Protein 5HMO (pdb70)

Organism: Bos taurus (NCBI:txid9913)

GO terms:
  GO:0051015 actin filament binding (F, IDA)
  GO:0001726 ruffle (C, IDA)
  GO:0030027 lamellipodium (C, IDA)
  GO:0060002 plus-end directed microfilament motor activity (F, IDA)
  GO:0000146 microfilament motor activity (F, IDA)
  GO:0032433 filopodium tip (C, IDA)
  GO:0005547 phosphatidylinositol-3,4,5-trisphosphate binding (F, IDA)
  GO:0030705 cytoskeleton-dependent intracellular transport (P, IDA)
  GO:0051489 regulation of filopodium assembly (P, IDA)
  GO:0005829 cytosol (C, TAS)
  GO:0008360 regulation of cell shape (P, IMP)

InterPro domains:
  IPR000048 IQ motif, EF-hand binding site [PF00612] (743-763)
  IPR000048 IQ motif, EF-hand binding site [PF00612] (767-785)
  IPR000048 IQ motif, EF-hand binding site [PF00612] (790-809)
  IPR000048 IQ motif, EF-hand binding site [SM00015] (741-763)
  IPR000048 IQ motif, EF-hand binding site [SM00015] (764-786)
  IPR000048 IQ motif, EF-hand binding site [SM00015] (787-809)
  IPR000159 Ras-associating domain [PS50200] (1698-1747)
  IPR000299 FERM domain [PS50057] (1694-2038)
  IPR000857 MyTH4 domain [PF00784] (1583-1687)
  IPR000857 MyTH4 domain [PS51016] (1541-1689)
  IPR000857 MyTH4 domain [SM00139] (1541-1689)
  IPR001609 Myosin head, motor domain-like [PF00063] (65-727)
  IPR001609 Myosin head, motor domain-like [PR00193] (93-112)
  IPR001609 Myosin head, motor domain-like [PR00193] (150-175)
  IPR001609 Myosin head, motor domain-like [PR00193] (202-229)
  IPR001609 Myosin head, motor domain-like [PR00193] (429-457)
  IPR001609 Myosin head, motor domain-like [PR00193] (482-510)
  IPR001609 Myosin head, motor domain-like [PS51456] (63-739)
  IPR001609 Myosin head, motor domain-like [SM00242] (57-740)
  IPR001849 Pleckstrin homology domain [PF00169] (1209-1302)

Solvent-accessible surface area: 22456 Å² total; per-residue (Å²): 150,94,91,143,65,54,76,118,55,64,62,92,157,60,60,100,57,68,111,70,64,59,59,58,61,64,64,140,62,59,86,68,96,120,160,121,147,112,111,116,113,59,107,37,122,51,117,171,53,119,56,109,100,55,57,91,113,96,101,57,52,126,113,107,138,91,106,106,62,43,43,92,121,75,128,147,56,49,106,125,62,165,87,54,106,50,102,66,54,93,126,70,23,60,34,4,47,147,50,71,106,75,21,72,41,88,16,140,97,45,101,62,105,20,125,102,30,52,121,62,10,66,119,145,28,145,56,39,80,94,125,286,104,76,176,136,62,105,156,164,30,55,102,112,112,144,142,59,108,86,68,124,134,159,121,47,127,108,120,126,49,109,34,83,161,103,160,136,120,58,110,97,57,56,94,112,91,106,56,55,132,122,108,144,43,104,109,59,46,100,94,57,68,128,140,66,50,109,115,55,164,76,94,90,122,75,84,22,90,89,58,26,53,58,41,109,133,26,106,115,76,50,70,41,65,74,98,94,17,79,150,77,19,136,81,27,81,124,81,37,57,119,150,28,122,52,90,72,75,77,76,139,146

Radius of gyration: 71.55 Å; Cα contacts (8 Å, |Δi|>4): 46; chains: 2; bounding box: 280×56×57 Å

Nearest PDB structures (foldseek):
  5hmo-assembly1_C  TM=1.008E+00  e=1.367E-14  Bos taurus

Sequence (253 aa):
QKQLRGQIARRVYRQLLAEKRAEEEKRKREEEEKRKREEEERERERERREAELRAQQEEAARKQRELEALQQESQRAAELSRELEKQKENKQVEEILRLEKEIEDLQRMKERQELSLTEASLQKLQQLRDEYRQLLAEKRAEEEKRKREEEEKRKREEEERERERERREAELRAQQEEAARKQRELEALQQESQRAAELSRELEKQKENKQVEEILRLEKEIEDLQRMKERQELSLTEASLQKLQQLRDEELR

Secondary structure (DSSP, 8-state):
----THHHHHHHHHHHHHHHHHHHHHHHHHHHHHHHHHHHHHHHHHHHHHHHHHHHHHHHHHHHHHTTHHHHHHHHHTTTTTTHHHHHHHHHHHHHHHHHHHHHHHHHHHHHHHHSS-HHHHHHHHHHHH-/-----TTHHHHHHHHHHHHHHHHHHHHHHHHHHHHHHHHHHHHHHHHHHHHHHHTTHHHHHHHHHTTTTTTHHHHHHHHHHHHHHHHHHHHHHHHHHHHHHHHSS-HHHHHHHHHHHHHT--

Foldseek 3Di:
DPPPCVVVVVVVVVVVVVVVVVVVVCVCVVVVVVCVVVVVVVVVVVVVVVVVCVCVVCCCVCVVCVVVVVVVVVVV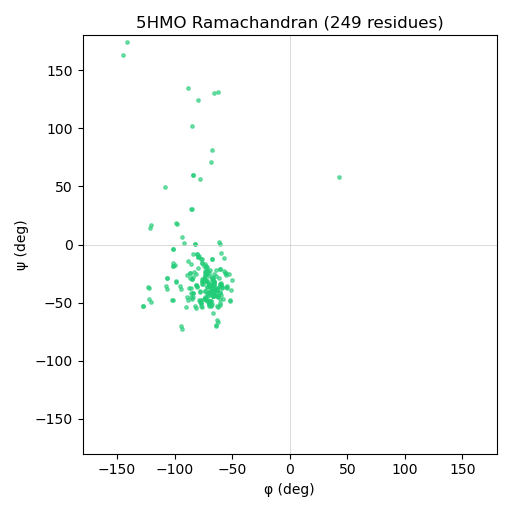VVVVVVVCVPVVVVVVVVVCVVVVVCCVCVVVVVVCVPVPDDCVVVVVVVVVVVD/DDDPPCVVVVVVVVVCVVVVVVVVVVVVVVVVVVVVVVVVVVVVVCCCVCVCCVVVVVVVCVVVVVVVVVVCVPCVVPVVVVVCVVVVVCCVCVVVVVVCVPVPDDCVVVVVVVVVVVVVPD

B-factor: mean 193.05, std 24.9, range [123.55, 255.39]

Structure (mmCIF, N/CA/C/O backbone):
data_5HMO
#
_entry.id   5HMO
#
_cell.length_a   69.810
_cell.length_b   69.810
_cell.length_c   236.690
_cell.angle_alpha   90.000
_cell.angle_beta   90.000
_cell.angle_gamma   90.000
#
_symmetry.space_group_name_H-M   'P 43 21 2'
#
loop_
_atom_site.group_PDB
_atom_site.id
_atom_site.type_symbol
_atom_site.label_atom_id
_atom_site.label_alt_id
_atom_site.label_comp_id
_atom_site.label_asym_id
_atom_site.label_entity_id
_atom_site.label_seq_id
_atom_site.pdbx_PDB_ins_code
_atom_site.Cartn_x
_atom_site.Cartn_y
_atom_site.Cartn_z
_atom_site.occupancy
_atom_site.B_iso_or_equiv
_atom_site.auth_seq_id
_atom_site.auth_comp_id
_atom_site.auth_asym_id
_atom_site.auth_atom_id
_atom_site.pdbx_PDB_model_num
ATOM 1 N N . GLN A 1 1 ? 105.211 1.764 -49.647 1.00 219.39 796 GLN A N 1
ATOM 2 C CA . GLN A 1 1 ? 104.602 2.382 -50.822 1.00 219.82 796 GLN A CA 1
ATOM 3 C C . GLN A 1 1 ? 103.133 2.732 -50.562 1.00 222.21 796 GLN A C 1
ATOM 4 O O . GLN A 1 1 ? 102.445 2.009 -49.828 1.00 221.32 796 GLN A O 1
ATOM 6 N N . LYS A 1 2 ? 102.660 3.849 -51.169 1.00 220.07 797 LYS A N 1
ATOM 7 C CA . LYS A 1 2 ? 101.295 4.366 -51.025 1.00 219.92 797 LYS A CA 1
ATOM 8 C C . LYS A 1 2 ? 100.273 3.429 -51.671 1.00 221.13 797 LYS A C 1
ATOM 9 O O . LYS A 1 2 ? 99.850 3.641 -52.811 1.00 220.99 797 LYS A O 1
ATOM 11 N N . GLN A 1 3 ? 99.902 2.374 -50.927 1.00 217.59 798 GLN A N 1
ATOM 12 C CA . GLN A 1 3 ? 98.891 1.386 -51.301 1.00 217.02 798 GLN A CA 1
ATOM 13 C C . GLN A 1 3 ? 97.672 1.643 -50.404 1.00 219.86 798 GLN A C 1
ATOM 14 O O . GLN A 1 3 ? 97.130 0.734 -49.763 1.00 218.84 798 GLN A O 1
ATOM 16 N N . LEU A 1 4 ? 97.270 2.933 -50.361 1.00 218.40 799 LEU A N 1
ATOM 17 C CA . LEU A 1 4 ? 96.208 3.514 -49.542 1.00 218.56 799 LEU A CA 1
ATOM 18 C C . LEU A 1 4 ? 94.813 3.029 -49.971 1.00 220.64 799 LEU A C 1
ATOM 19 O O . LEU A 1 4 ? 93.996 3.784 -50.517 1.00 220.91 799 LEU A O 1
ATOM 24 N N . ARG A 1 5 ? 94.550 1.750 -49.675 1.00 216.83 800 ARG A N 1
ATOM 25 C CA . ARG A 1 5 ? 93.279 1.090 -49.922 1.00 216.26 800 ARG A CA 1
ATOM 26 C C . ARG A 1 5 ? 92.341 1.395 -48.757 1.00 218.78 800 ARG A C 1
ATOM 27 O O . ARG A 1 5 ? 91.147 1.096 -48.831 1.00 218.52 800 ARG A O 1
ATOM 29 N N . GLY A 1 6 ? 92.896 2.025 -47.711 1.00 216.22 801 GLY A N 1
ATOM 30 C CA . GLY A 1 6 ? 92.174 2.487 -46.529 1.00 216.14 801 GLY A CA 1
ATOM 31 C C . GLY A 1 6 ? 91.173 3.565 -46.898 1.00 218.66 801 GLY A C 1
ATOM 32 O O . GLY A 1 6 ? 90.192 3.785 -46.179 1.00 218.63 801 GLY A O 1
ATOM 33 N N . GLN A 1 7 ? 91.425 4.231 -48.056 1.00 215.66 802 GLN A N 1
ATOM 34 C CA . GLN A 1 7 ? 90.592 5.258 -48.679 1.00 215.64 802 GLN A CA 1
ATOM 35 C C . GLN A 1 7 ? 89.266 4.630 -49.178 1.00 215.61 802 GLN A C 1
ATOM 36 O 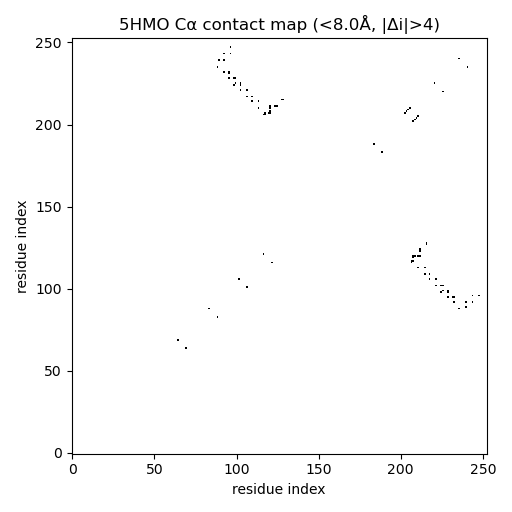O . GLN A 1 7 ? 88.209 5.249 -49.044 1.00 215.82 802 GLN A O 1
ATOM 38 N N . ILE A 1 8 ? 89.334 3.392 -49.721 1.00 210.43 803 ILE A N 1
ATOM 39 C CA . ILE A 1 8 ? 88.188 2.621 -50.220 1.00 208.92 803 ILE A CA 1
ATOM 40 C C . ILE A 1 8 ? 87.535 1.885 -49.028 1.00 209.29 803 ILE A C 1
ATOM 41 O O . ILE A 1 8 ? 86.324 1.658 -49.042 1.00 208.75 803 ILE A O 1
ATOM 46 N N . ALA A 1 9 ? 88.335 1.559 -47.986 1.00 205.42 804 ALA A N 1
ATOM 47 C CA . ALA A 1 9 ? 87.884 0.886 -46.765 1.00 204.31 804 ALA A CA 1
ATOM 48 C C . ALA A 1 9 ? 86.826 1.705 -46.027 1.00 207.35 804 ALA A C 1
ATOM 49 O O . ALA A 1 9 ? 85.904 1.117 -45.471 1.00 206.62 804 ALA A O 1
ATOM 51 N N . ARG A 1 10 ? 86.946 3.053 -46.040 1.00 206.06 805 ARG A N 1
ATOM 52 C CA . ARG A 1 10 ? 85.987 3.986 -45.434 1.00 206.96 805 ARG A CA 1
ATOM 53 C C . ARG A 1 10 ? 84.594 3.769 -46.038 1.00 210.33 805 ARG A C 1
ATOM 54 O O . ARG A 1 10 ? 83.615 3.699 -45.296 1.00 210.11 805 ARG A O 1
ATOM 56 N N . ARG A 1 11 ? 84.527 3.679 -47.387 1.00 208.32 806 ARG A N 1
ATOM 57 C CA . ARG A 1 11 ? 83.312 3.492 -48.182 1.00 208.39 806 ARG A CA 1
ATOM 58 C C . ARG A 1 11 ? 82.576 2.189 -47.823 1.00 210.71 806 ARG A C 1
ATOM 59 O O . ARG A 1 11 ? 81.348 2.156 -47.875 1.00 210.24 806 ARG A O 1
ATOM 61 N N . VAL A 1 12 ? 83.324 1.134 -47.456 1.00 208.41 807 VAL A N 1
ATOM 62 C CA . VAL A 1 12 ? 82.787 -0.171 -47.049 1.00 207.97 807 VAL A CA 1
ATOM 63 C C . VAL A 1 12 ? 82.138 -0.015 -45.666 1.00 210.67 807 VAL A C 1
ATOM 64 O O . VAL A 1 12 ? 81.034 -0.520 -45.454 1.00 209.96 807 VAL A O 1
ATOM 68 N N . TYR A 1 13 ? 82.803 0.722 -44.747 1.00 209.02 808 TYR A N 1
ATOM 69 C CA . TYR A 1 13 ? 82.251 1.012 -43.423 1.00 209.30 808 TYR A CA 1
ATOM 70 C C . TYR A 1 13 ? 81.132 2.079 -43.530 1.00 211.85 808 TYR A C 1
ATOM 71 O O . TYR A 1 13 ? 80.298 2.179 -42.629 1.00 211.95 808 TYR A O 1
ATOM 80 N N . ARG A 1 14 ? 81.088 2.829 -44.648 1.00 208.83 809 ARG A N 1
ATOM 81 C CA . ARG A 1 14 ? 80.043 3.811 -44.937 1.00 208.93 809 ARG A CA 1
ATOM 82 C C . ARG A 1 14 ? 78.790 3.091 -45.453 1.00 209.38 809 ARG A C 1
ATOM 83 O O . ARG A 1 14 ? 77.698 3.642 -45.397 1.00 208.84 809 ARG A O 1
ATOM 85 N N . GLN A 1 15 ? 78.971 1.853 -45.950 1.00 206.06 810 GLN A N 1
ATOM 86 C CA . GLN A 1 15 ? 77.909 0.980 -46.419 1.00 205.76 810 GLN A CA 1
ATOM 87 C C . GLN A 1 15 ? 77.355 0.196 -45.239 1.00 210.14 810 GLN A C 1
ATOM 88 O O . GLN A 1 15 ? 76.177 -0.139 -45.267 1.00 210.46 810 GLN A O 1
ATOM 90 N N . LEU A 1 16 ? 78.176 -0.072 -44.191 1.00 208.42 811 LEU A N 1
ATOM 91 C CA . LEU A 1 16 ? 77.730 -0.784 -42.981 1.00 208.20 811 LEU A CA 1
ATOM 92 C C . LEU A 1 16 ? 76.859 0.135 -42.116 1.00 212.32 811 LEU A C 1
ATOM 93 O O . LEU A 1 16 ? 75.775 -0.271 -41.703 1.00 211.53 811 LEU A O 1
ATOM 98 N N . LEU A 1 17 ? 77.304 1.377 -41.895 1.00 211.98 812 LEU A N 1
ATOM 99 C CA . LEU A 1 17 ? 76.559 2.387 -41.137 1.00 213.19 812 LEU A CA 1
ATOM 100 C C . LEU A 1 17 ? 75.192 2.731 -41.762 1.00 216.56 812 LEU A C 1
ATOM 101 O O . LEU A 1 17 ? 74.256 2.961 -41.003 1.00 216.44 812 LEU A O 1
ATOM 103 N N . ALA A 1 18 ? 75.118 2.856 -43.117 1.00 214.29 813 ALA A N 1
ATOM 104 C CA . ALA A 1 18 ? 73.912 3.165 -43.874 1.00 214.24 813 ALA A CA 1
ATOM 105 C C . ALA A 1 18 ? 73.025 1.931 -44.044 1.00 215.44 813 ALA A C 1
ATOM 106 O O . ALA A 1 18 ? 71.908 2.083 -44.534 1.00 215.46 813 ALA A O 1
ATOM 108 N N . GLU A 1 19 ? 73.522 0.725 -43.681 1.00 211.49 814 GLU A N 1
ATOM 109 C CA . GLU A 1 19 ? 72.794 -0.537 -43.757 1.00 210.44 814 GLU A CA 1
ATOM 110 C C . GLU A 1 19 ? 72.250 -0.864 -42.383 1.00 212.13 814 GLU A C 1
ATOM 111 O O . GLU A 1 19 ? 71.179 -1.469 -42.275 1.00 211.59 814 GLU A O 1
ATOM 117 N N . LYS A 1 20 ? 72.998 -0.454 -41.332 1.00 209.34 815 LYS A N 1
ATOM 118 C CA . LYS A 1 20 ? 72.637 -0.614 -39.923 1.00 206.71 815 LYS A CA 1
ATOM 119 C C . LYS A 1 20 ? 71.397 0.224 -39.617 1.00 210.40 815 LYS A C 1
ATOM 120 O O . LYS A 1 20 ? 70.568 -0.174 -38.792 1.00 207.32 815 LYS A O 1
ATOM 122 N N . ARG A 1 21 ? 71.269 1.374 -40.318 1.00 209.73 816 ARG A N 1
ATOM 123 C CA . ARG A 1 21 ? 70.138 2.294 -40.247 1.00 210.10 816 ARG A CA 1
ATOM 124 C C . ARG A 1 21 ? 69.027 1.822 -41.190 1.00 211.01 816 ARG A C 1
ATOM 125 O O . ARG A 1 21 ? 67.857 2.048 -40.893 1.00 210.31 816 ARG A O 1
ATOM 127 N N . ALA A 1 22 ? 69.389 1.143 -42.306 1.00 207.68 817 ALA A N 1
ATOM 128 C CA . ALA A 1 22 ? 68.445 0.571 -43.273 1.00 207.15 817 ALA A CA 1
ATOM 129 C C . ALA A 1 22 ? 67.770 -0.668 -42.682 1.00 209.31 817 ALA A C 1
ATOM 130 O O . ALA A 1 22 ? 66.665 -1.014 -43.102 1.00 209.02 817 ALA A O 1
ATOM 132 N N . GLU A 1 23 ? 68.439 -1.330 -41.706 1.00 203.95 818 GLU A N 1
ATOM 133 C CA . GLU A 1 23 ? 67.938 -2.497 -40.977 1.00 200.18 818 GLU A CA 1
ATOM 134 C C . GLU A 1 23 ? 66.988 -2.041 -39.878 1.00 202.45 818 GLU A C 1
ATOM 135 O O . GLU A 1 23 ? 65.994 -2.718 -39.622 1.00 200.07 818 GLU A O 1
ATOM 137 N N . GLU A 1 24 ? 67.292 -0.884 -39.241 1.00 200.20 819 GLU A N 1
ATOM 138 C CA . GLU A 1 24 ? 66.477 -0.265 -38.190 1.00 199.44 819 GLU A CA 1
ATOM 139 C C . GLU A 1 24 ? 65.148 0.234 -38.757 1.00 205.01 819 GLU A C 1
ATOM 140 O O . GLU A 1 24 ? 64.155 0.242 -38.036 1.00 203.25 819 GLU A O 1
ATOM 142 N N . GLU A 1 25 ? 65.138 0.649 -40.047 1.00 204.18 820 GLU A N 1
ATOM 143 C CA . GLU A 1 25 ? 63.964 1.126 -40.787 1.00 205.52 820 GLU A CA 1
ATOM 144 C C . GLU A 1 25 ? 62.961 -0.002 -40.978 1.00 206.70 820 GLU A C 1
ATOM 145 O O . GLU A 1 25 ? 61.765 0.214 -40.795 1.00 206.28 820 GLU A O 1
ATOM 147 N N . LYS A 1 26 ? 63.457 -1.202 -41.345 1.00 201.40 821 LYS A N 1
ATOM 148 C CA . LYS A 1 26 ? 62.651 -2.399 -41.565 1.00 199.15 821 LYS A CA 1
ATOM 149 C C . LYS A 1 26 ? 62.206 -3.020 -40.236 1.00 200.17 821 LYS A C 1
ATOM 150 O O . LYS A 1 26 ? 61.119 -3.598 -40.178 1.00 198.35 821 LYS A O 1
ATOM 152 N N . ARG A 1 27 ? 63.041 -2.908 -39.178 1.00 195.37 822 ARG A N 1
ATOM 153 C CA . ARG A 1 27 ? 62.728 -3.434 -37.846 1.00 192.05 822 ARG A CA 1
ATOM 154 C C . ARG A 1 27 ? 61.649 -2.584 -37.179 1.00 195.34 822 ARG A C 1
ATOM 155 O O . ARG A 1 27 ? 60.849 -3.122 -36.420 1.00 192.19 822 ARG A O 1
ATOM 157 N N . LYS A 1 28 ? 61.629 -1.265 -37.475 1.00 195.20 823 LYS A N 1
ATOM 158 C CA . LYS A 1 28 ? 60.664 -0.301 -36.949 1.00 196.22 823 LYS A CA 1
ATOM 159 C C . LYS A 1 28 ? 59.310 -0.454 -37.656 1.00 202.64 823 LYS A C 1
ATOM 160 O O . LYS A 1 28 ? 58.303 -0.635 -36.972 1.00 201.21 823 LYS A O 1
ATOM 166 N N . ARG A 1 29 ? 59.297 -0.398 -39.013 1.00 202.00 824 ARG A N 1
ATOM 167 C CA . ARG A 1 29 ? 58.106 -0.476 -39.872 1.00 203.01 824 ARG A CA 1
ATOM 168 C C . ARG A 1 29 ? 57.350 -1.816 -39.768 1.00 205.27 824 ARG A C 1
ATOM 169 O O . ARG A 1 29 ? 56.116 -1.810 -39.795 1.00 204.51 824 ARG A O 1
ATOM 171 N N . GLU A 1 30 ? 58.075 -2.952 -39.666 1.00 201.03 825 GLU A N 1
ATOM 172 C CA . GLU A 1 30 ? 57.454 -4.277 -39.555 1.00 198.82 825 GLU A CA 1
ATOM 173 C C . GLU A 1 30 ? 56.905 -4.508 -38.148 1.00 201.00 825 GLU A C 1
ATOM 174 O O . GLU A 1 30 ? 56.117 -5.434 -37.959 1.00 198.62 825 GLU A O 1
ATOM 176 N N . GLU A 1 31 ? 57.333 -3.684 -37.163 1.00 198.79 826 GLU A N 1
ATOM 177 C CA . GLU A 1 31 ? 56.879 -3.760 -35.775 1.00 197.35 826 GLU A CA 1
ATOM 178 C C . GLU A 1 31 ? 55.834 -2.680 -35.480 1.00 203.24 826 GLU A C 1
ATOM 179 O O . GLU A 1 31 ? 55.085 -2.813 -34.512 1.00 202.05 826 GLU A O 1
ATOM 185 N N . GLU A 1 32 ? 55.770 -1.632 -36.324 1.00 202.18 827 GLU A N 1
ATOM 186 C CA . GLU A 1 32 ? 54.782 -0.552 -36.242 1.00 203.37 827 GLU A CA 1
ATOM 187 C C . GLU A 1 32 ? 53.490 -1.025 -36.903 1.00 203.95 827 GLU A C 1
ATOM 188 O O . GLU A 1 32 ? 52.412 -0.528 -36.586 1.00 203.02 827 GLU A O 1
ATOM 194 N N . GLU A 1 33 ? 53.629 -1.986 -37.839 1.00 199.12 828 GLU A N 1
ATOM 195 C CA . GLU A 1 33 ? 52.560 -2.633 -38.591 1.00 198.33 828 GLU A CA 1
ATOM 196 C C . GLU A 1 33 ? 51.926 -3.722 -37.739 1.00 196.90 828 GLU A C 1
ATOM 197 O O . GLU A 1 33 ? 50.721 -3.936 -37.837 1.00 195.66 828 GLU A O 1
ATOM 203 N N . LYS A 1 34 ? 52.746 -4.419 -36.920 1.00 190.77 829 LYS A N 1
ATOM 204 C CA . LYS A 1 34 ? 52.303 -5.474 -36.013 1.00 187.88 829 LYS A CA 1
ATOM 205 C C . LYS A 1 34 ? 51.550 -4.879 -34.822 1.00 192.63 829 LYS A C 1
ATOM 206 O O . LYS A 1 34 ? 50.749 -5.585 -34.218 1.00 190.42 829 LYS A O 1
ATOM 212 N N . ARG A 1 35 ? 51.808 -3.593 -34.486 1.00 192.05 830 ARG A N 1
ATOM 213 C CA . ARG A 1 35 ? 51.134 -2.873 -33.402 1.00 192.56 830 ARG A CA 1
ATOM 214 C C . ARG A 1 35 ? 49.732 -2.444 -33.845 1.00 198.33 830 ARG A C 1
ATOM 215 O O . ARG A 1 35 ? 48.768 -2.715 -33.129 1.00 197.18 830 ARG A O 1
ATOM 223 N N . LYS A 1 36 ? 49.626 -1.797 -35.037 1.00 197.23 831 LYS A N 1
ATOM 224 C CA . LYS A 1 36 ? 48.378 -1.303 -35.626 1.00 198.33 831 LYS A CA 1
ATOM 225 C C . LYS A 1 36 ? 47.433 -2.440 -35.992 1.00 201.00 831 LYS A C 1
ATOM 226 O O . LYS A 1 36 ? 46.223 -2.244 -35.925 1.00 200.23 831 LYS A O 1
ATOM 232 N N . ARG A 1 37 ? 47.972 -3.612 -36.379 1.00 197.52 832 ARG A N 1
ATOM 233 C CA . ARG A 1 37 ? 47.161 -4.774 -36.716 1.00 196.56 832 ARG A CA 1
ATOM 234 C C . ARG A 1 37 ? 46.664 -5.443 -35.453 1.00 199.91 832 ARG A C 1
ATOM 235 O O . ARG A 1 37 ? 45.502 -5.838 -35.419 1.00 198.59 832 ARG A O 1
ATOM 243 N N . GLU A 1 38 ? 47.522 -5.547 -34.412 1.00 197.42 833 GLU A N 1
ATOM 244 C CA . GLU A 1 38 ? 47.159 -6.155 -33.130 1.00 196.30 833 GLU A CA 1
ATOM 245 C C . GLU A 1 38 ? 46.213 -5.269 -32.330 1.00 200.85 833 GLU A C 1
ATOM 246 O O . GLU A 1 38 ? 45.390 -5.805 -31.592 1.00 199.18 833 GLU A O 1
ATOM 252 N N . GLU A 1 39 ? 46.325 -3.932 -32.470 1.00 199.62 834 GLU A N 1
ATOM 253 C CA . GLU A 1 39 ? 45.455 -2.979 -31.782 1.00 200.72 834 GLU A CA 1
ATOM 254 C C . GLU A 1 39 ? 44.039 -3.036 -32.382 1.00 206.19 834 GLU A C 1
ATOM 255 O O . GLU A 1 39 ? 43.068 -3.077 -31.624 1.00 205.25 834 GLU A O 1
ATOM 261 N N . GLU A 1 40 ? 43.935 -3.068 -33.737 1.00 204.69 835 GLU A N 1
ATOM 262 C CA . GLU A 1 40 ? 42.682 -3.117 -34.504 1.00 205.27 835 GLU A CA 1
ATOM 263 C C . GLU A 1 40 ? 41.904 -4.400 -34.244 1.00 206.85 835 GLU A C 1
ATOM 264 O O . GLU A 1 40 ? 40.681 -4.348 -34.157 1.00 206.22 835 GLU A O 1
ATOM 270 N N . GLU A 1 41 ? 42.610 -5.543 -34.124 1.00 202.01 836 GLU A N 1
ATOM 271 C CA . GLU A 1 41 ? 42.019 -6.856 -33.865 1.00 199.96 836 GLU A CA 1
ATOM 272 C C . GLU A 1 41 ? 41.518 -6.967 -32.425 1.00 200.85 836 GLU A C 1
ATOM 273 O O . GLU A 1 41 ? 40.721 -7.856 -32.153 1.00 198.91 836 GLU A O 1
ATOM 279 N N . ARG A 1 42 ? 41.999 -6.089 -31.512 1.00 197.20 837 ARG A N 1
ATOM 280 C CA . ARG A 1 42 ? 41.598 -6.029 -30.104 1.00 196.03 837 ARG A CA 1
ATOM 281 C C . ARG A 1 42 ? 40.577 -4.904 -29.902 1.00 199.28 837 ARG A C 1
ATOM 282 O O . ARG A 1 42 ? 39.896 -4.892 -28.880 1.00 197.95 837 ARG A O 1
ATOM 284 N N . GLU A 1 43 ? 40.482 -3.963 -30.867 1.00 197.20 838 GLU A N 1
ATOM 285 C CA . GLU A 1 43 ? 39.518 -2.863 -30.861 1.00 198.53 838 GLU A CA 1
ATOM 286 C C . GLU A 1 43 ? 38.192 -3.347 -31.423 1.00 201.11 838 GLU A C 1
ATOM 287 O O . GLU A 1 43 ? 37.143 -3.039 -30.858 1.00 200.52 838 GLU A O 1
ATOM 293 N N . ARG A 1 44 ? 38.253 -4.100 -32.549 1.00 196.96 839 ARG A N 1
ATOM 294 C CA . ARG A 1 44 ? 37.111 -4.664 -33.266 1.00 196.01 839 ARG A CA 1
ATOM 295 C C . ARG A 1 44 ? 36.593 -5.932 -32.588 1.00 195.90 839 ARG A C 1
ATOM 296 O O . ARG A 1 44 ? 35.527 -6.422 -32.958 1.00 194.52 839 ARG A O 1
ATOM 298 N N . GLU A 1 45 ? 37.356 -6.466 -31.617 1.00 190.90 840 GLU A N 1
ATOM 299 C CA . GLU A 1 45 ? 36.973 -7.622 -30.820 1.00 189.05 840 GLU A CA 1
ATOM 300 C C . GLU A 1 45 ? 36.187 -7.125 -29.621 1.00 192.67 840 GLU A C 1
ATOM 301 O O . GLU A 1 45 ? 35.114 -7.659 -29.355 1.00 192.29 840 GLU A O 1
ATOM 307 N N . ARG A 1 46 ? 36.707 -6.077 -28.921 1.00 189.29 841 ARG A N 1
ATOM 308 C CA . ARG A 1 46 ? 36.088 -5.473 -27.739 1.00 189.10 841 ARG A CA 1
ATOM 309 C C . ARG A 1 46 ? 34.834 -4.675 -28.111 1.00 193.12 841 ARG A C 1
ATOM 310 O O . ARG A 1 46 ? 33.981 -4.466 -27.255 1.00 192.93 841 ARG A O 1
ATOM 312 N N . GLU A 1 47 ? 34.726 -4.241 -29.380 1.00 189.58 842 GLU A N 1
ATOM 313 C CA . GLU A 1 47 ? 33.584 -3.496 -29.896 1.00 189.98 842 GLU A CA 1
ATOM 314 C C . GLU A 1 47 ? 32.420 -4.448 -30.147 1.00 189.53 842 GLU A C 1
ATOM 315 O O . GLU A 1 47 ? 31.317 -4.185 -29.678 1.00 188.81 842 GLU A O 1
ATOM 321 N N . ARG A 1 48 ? 32.683 -5.561 -30.873 1.00 183.39 843 ARG A N 1
ATOM 322 C CA . ARG A 1 48 ? 31.709 -6.586 -31.227 1.00 181.36 843 ARG A CA 1
ATOM 323 C C . ARG A 1 48 ? 31.251 -7.367 -30.014 1.00 182.15 843 ARG A C 1
ATOM 324 O O . ARG A 1 48 ? 30.071 -7.677 -29.941 1.00 181.64 843 ARG A O 1
ATOM 332 N N . ARG A 1 49 ? 32.158 -7.677 -29.065 1.00 176.86 844 ARG A N 1
ATOM 333 C CA . ARG A 1 49 ? 31.821 -8.446 -27.869 1.00 175.20 844 ARG A CA 1
ATOM 334 C C . ARG A 1 49 ? 30.972 -7.638 -26.880 1.00 178.60 844 ARG A C 1
ATOM 335 O O . ARG A 1 49 ? 30.268 -8.256 -26.082 1.00 177.82 844 ARG A O 1
ATOM 337 N N . GLU A 1 50 ? 31.017 -6.281 -26.941 1.00 175.37 845 GLU A N 1
ATOM 338 C CA . GLU A 1 50 ? 30.251 -5.390 -26.055 1.00 175.66 845 GLU A CA 1
ATOM 339 C C . GLU A 1 50 ? 28.922 -4.946 -26.676 1.00 178.09 845 GLU A C 1
ATOM 340 O O . GLU A 1 50 ? 27.938 -4.822 -25.946 1.00 177.87 845 GLU A O 1
ATOM 346 N N . ALA A 1 51 ? 28.901 -4.686 -28.006 1.00 173.71 846 ALA A N 1
ATOM 347 C CA . ALA A 1 51 ? 27.707 -4.263 -28.744 1.00 173.50 846 ALA A CA 1
ATOM 348 C C . ALA A 1 51 ? 26.688 -5.380 -28.803 1.00 174.84 846 ALA A C 1
ATOM 349 O O . ALA A 1 51 ? 25.495 -5.103 -28.735 1.00 175.03 846 ALA A O 1
ATOM 351 N N . GLU A 1 52 ? 27.164 -6.642 -28.931 1.00 169.10 847 GLU A N 1
ATOM 352 C CA . GLU A 1 52 ? 26.356 -7.860 -28.974 1.00 167.37 847 GLU A CA 1
ATOM 353 C C . GLU A 1 52 ? 25.733 -8.091 -27.597 1.00 169.39 847 GLU A C 1
ATOM 354 O O . GLU A 1 52 ? 24.548 -8.422 -27.520 1.00 168.25 847 GLU A O 1
ATOM 360 N N . LEU A 1 53 ? 26.527 -7.890 -26.521 1.00 165.13 848 LEU A N 1
ATOM 361 C CA . LEU A 1 53 ? 26.090 -8.071 -25.143 1.00 164.26 848 LEU A CA 1
ATOM 362 C C . LEU A 1 53 ? 25.100 -7.001 -24.717 1.00 167.66 848 LEU A C 1
ATOM 363 O O . LEU A 1 53 ? 24.026 -7.366 -24.252 1.00 166.67 848 LEU A O 1
ATOM 368 N N . ARG A 1 54 ? 25.430 -5.696 -24.917 1.00 165.05 849 ARG A N 1
ATOM 369 C CA . ARG A 1 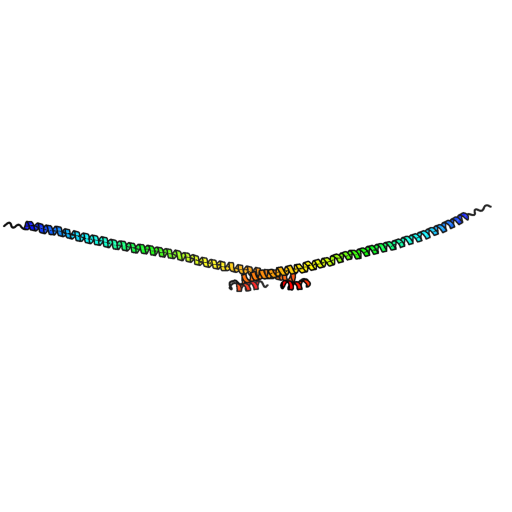54 ? 24.581 -4.545 -24.567 1.00 166.37 849 ARG A CA 1
ATOM 370 C C . ARG A 1 54 ? 23.187 -4.609 -25.237 1.00 169.93 849 ARG A C 1
ATOM 371 O O . ARG A 1 54 ? 22.230 -4.015 -24.728 1.00 170.44 849 ARG A O 1
ATOM 373 N N . ALA A 1 55 ? 23.092 -5.331 -26.371 1.00 164.58 850 ALA A N 1
ATOM 374 C CA . ALA A 1 55 ? 21.862 -5.537 -27.122 1.00 163.36 850 ALA A CA 1
ATOM 375 C C . ALA A 1 55 ? 21.099 -6.704 -26.541 1.00 163.36 850 ALA A C 1
ATOM 376 O O . ALA A 1 55 ? 19.910 -6.554 -26.309 1.00 163.13 850 ALA A O 1
ATOM 378 N N . GLN A 1 56 ? 21.776 -7.846 -26.268 1.00 157.04 851 GLN A N 1
ATOM 379 C CA . GLN A 1 56 ? 21.161 -9.040 -25.680 1.00 155.25 851 GLN A CA 1
ATOM 380 C C . GLN A 1 56 ? 20.713 -8.779 -24.265 1.00 158.99 851 GLN A C 1
ATOM 381 O O . GLN A 1 56 ? 19.784 -9.433 -23.814 1.00 158.30 851 GLN A O 1
ATOM 387 N N . GLN A 1 57 ? 21.395 -7.851 -23.556 1.00 156.69 852 GLN A N 1
ATOM 388 C CA . GLN A 1 57 ? 21.091 -7.429 -22.185 1.00 157.63 852 GLN A CA 1
ATOM 389 C C . GLN A 1 57 ? 19.775 -6.668 -22.176 1.00 160.48 852 GLN A C 1
ATOM 390 O O . GLN A 1 57 ? 18.860 -7.014 -21.431 1.00 159.30 852 GLN A O 1
ATOM 396 N N . GLU A 1 58 ? 19.695 -5.649 -23.041 1.00 157.67 853 GLU A N 1
ATOM 397 C CA . GLU A 1 58 ? 18.549 -4.775 -23.247 1.00 158.65 853 GLU A CA 1
ATOM 398 C C . GLU A 1 58 ? 17.360 -5.548 -23.777 1.00 158.79 853 GLU A C 1
ATOM 399 O O . GLU A 1 58 ? 16.254 -5.353 -23.291 1.00 158.81 853 GLU A O 1
ATOM 405 N N . GLU A 1 59 ? 17.595 -6.433 -24.765 1.00 152.58 854 GLU A N 1
ATOM 406 C CA . GLU A 1 59 ? 16.567 -7.258 -25.385 1.00 151.40 854 GLU A CA 1
ATOM 407 C C . GLU A 1 59 ? 15.919 -8.140 -24.359 1.00 156.43 854 GLU A C 1
ATOM 408 O O . GLU A 1 59 ? 14.705 -8.117 -24.271 1.00 156.98 854 GLU A O 1
ATOM 414 N N . ALA A 1 60 ? 16.705 -8.888 -23.574 1.00 153.67 855 ALA A N 1
ATOM 415 C CA . ALA A 1 60 ? 16.168 -9.785 -22.557 1.00 154.35 855 ALA A CA 1
ATOM 416 C C . ALA A 1 60 ? 15.542 -9.017 -21.372 1.00 161.73 855 ALA A C 1
ATOM 417 O O . ALA A 1 60 ? 14.538 -9.490 -20.841 1.00 161.54 855 ALA A O 1
ATOM 419 N N . ALA A 1 61 ? 16.106 -7.840 -20.978 1.00 160.64 856 ALA A N 1
ATOM 420 C CA . ALA A 1 61 ? 15.580 -7.019 -19.873 1.00 162.65 856 ALA A CA 1
ATOM 421 C C . ALA A 1 61 ? 14.209 -6.450 -20.222 1.00 167.65 856 ALA A C 1
ATOM 422 O O . ALA A 1 61 ? 13.291 -6.493 -19.392 1.00 168.19 856 ALA A O 1
ATOM 424 N N . ARG A 1 62 ? 14.074 -5.937 -21.463 1.00 163.93 857 ARG A N 1
ATOM 425 C CA . ARG A 1 62 ? 12.829 -5.381 -21.981 1.00 163.83 857 ARG A CA 1
ATOM 426 C C . ARG A 1 62 ? 11.856 -6.503 -22.293 1.00 163.02 857 ARG A C 1
ATOM 427 O O . ARG A 1 62 ? 10.717 -6.431 -21.847 1.00 162.71 857 ARG A O 1
ATOM 435 N N . LYS A 1 63 ? 12.318 -7.567 -22.979 1.00 156.27 858 LYS A N 1
ATOM 436 C CA . LYS A 1 63 ? 11.504 -8.736 -23.311 1.00 154.69 858 LYS A CA 1
ATOM 437 C C . LYS A 1 63 ? 10.937 -9.413 -22.067 1.00 159.46 858 LYS A C 1
ATOM 438 O O . LYS A 1 63 ? 9.809 -9.885 -22.110 1.00 158.13 858 LYS A O 1
ATOM 444 N N . GLN A 1 64 ? 11.705 -9.446 -20.959 1.00 157.87 859 GLN A N 1
ATOM 445 C CA . GLN A 1 64 ? 11.262 -10.017 -19.689 1.00 158.92 859 GLN A CA 1
ATOM 446 C C . GLN A 1 64 ? 10.090 -9.192 -19.147 1.00 165.68 859 GLN A C 1
ATOM 447 O O . GLN A 1 64 ? 8.960 -9.679 -19.205 1.00 165.16 859 GLN A O 1
ATOM 453 N N . ARG A 1 65 ? 10.343 -7.930 -18.704 1.00 165.22 860 ARG A N 1
ATOM 454 C CA . ARG A 1 65 ? 9.329 -7.015 -18.139 1.00 167.32 860 ARG A CA 1
ATOM 455 C C . ARG A 1 65 ? 8.089 -6.852 -19.067 1.00 169.17 860 ARG A C 1
ATOM 456 O O . ARG A 1 65 ? 6.959 -7.057 -18.618 1.00 168.62 860 ARG A O 1
ATOM 464 N N . GLU A 1 66 ? 8.314 -6.602 -20.365 1.00 163.79 861 GLU A N 1
ATOM 465 C CA . GLU A 1 66 ? 7.256 -6.463 -21.364 1.00 162.57 861 GLU A CA 1
ATOM 466 C C . GLU A 1 66 ? 6.333 -7.689 -21.396 1.00 162.86 861 GLU A C 1
ATOM 467 O O . GLU A 1 66 ? 5.184 -7.567 -21.819 1.00 163.30 861 GLU A O 1
ATOM 473 N N . LEU A 1 67 ? 6.840 -8.866 -20.987 1.00 155.72 862 LEU A N 1
ATOM 474 C CA . LEU A 1 67 ? 6.067 -10.104 -21.042 1.00 153.65 862 LEU A CA 1
ATOM 475 C C . LEU A 1 67 ? 5.904 -10.747 -19.654 1.00 154.93 862 LEU A C 1
ATOM 476 O O . LEU A 1 67 ? 5.535 -11.921 -19.550 1.00 153.33 862 LEU A O 1
ATOM 481 N N . GLU A 1 68 ? 6.159 -9.966 -18.595 1.00 151.74 863 GLU A N 1
ATOM 482 C CA . GLU A 1 68 ? 5.970 -10.394 -17.209 1.00 153.01 863 GLU A CA 1
ATOM 483 C C . GLU A 1 68 ? 5.027 -9.416 -16.543 1.00 156.71 863 GLU A C 1
ATOM 484 O O . GLU A 1 68 ? 4.175 -9.834 -15.761 1.00 157.21 863 GLU A O 1
ATOM 490 N N . ALA A 1 69 ? 5.140 -8.120 -16.896 1.00 153.37 864 ALA A N 1
ATOM 491 C CA . ALA A 1 69 ? 4.216 -7.071 -16.449 1.00 155.16 864 ALA A CA 1
ATOM 492 C C . ALA A 1 69 ? 2.868 -7.261 -17.211 1.00 158.65 864 ALA A C 1
ATOM 493 O O . ALA A 1 69 ? 1.790 -6.908 -16.710 1.00 159.73 864 ALA A O 1
ATOM 495 N N . LEU A 1 70 ? 2.947 -7.887 -18.408 1.00 151.92 865 LEU A N 1
ATOM 496 C CA . LEU A 1 70 ? 1.780 -8.260 -19.196 1.00 149.46 865 LEU A CA 1
ATOM 497 C C . LEU A 1 70 ? 1.153 -9.492 -18.560 1.00 150.26 865 LEU A C 1
ATOM 498 O O . LEU A 1 70 ? -0.050 -9.694 -18.674 1.00 149.75 865 LEU A O 1
ATOM 500 N N . GLN A 1 71 ? 1.976 -10.326 -17.905 1.00 145.59 866 GLN A N 1
ATOM 501 C CA . GLN A 1 71 ? 1.474 -11.507 -17.222 1.00 145.61 866 GLN A CA 1
ATOM 502 C C . GLN A 1 71 ? 0.759 -11.122 -15.948 1.00 150.33 866 GLN A C 1
ATOM 503 O O . GLN A 1 71 ? -0.159 -11.829 -15.553 1.00 149.85 866 GLN A O 1
ATOM 505 N N . GLN A 1 72 ? 1.139 -9.972 -15.341 1.00 148.58 867 GLN A N 1
ATOM 506 C CA . GLN A 1 72 ? 0.481 -9.380 -14.173 1.00 151.22 867 GLN A CA 1
ATOM 507 C C . GLN A 1 72 ? -0.927 -8.934 -14.591 1.00 156.87 867 GLN A C 1
ATOM 508 O O . GLN A 1 72 ? -1.879 -9.073 -13.822 1.00 158.22 867 GLN A O 1
ATOM 514 N N . GLU A 1 73 ? -1.059 -8.454 -15.842 1.00 152.31 868 GLU A N 1
ATOM 515 C CA . GLU A 1 73 ? -2.345 -8.083 -16.425 1.00 151.76 868 GLU A CA 1
ATOM 516 C C . GLU A 1 73 ? -3.229 -9.338 -16.512 1.00 152.76 868 GLU A C 1
ATOM 517 O O . GLU A 1 73 ? -4.209 -9.437 -15.776 1.00 153.71 868 GLU A O 1
ATOM 523 N N . SER A 1 74 ? -2.826 -10.322 -17.338 1.00 146.41 869 SER A N 1
ATOM 524 C CA . SER A 1 74 ? -3.537 -11.584 -17.567 1.00 145.47 869 SER A CA 1
ATOM 525 C C . SER A 1 74 ? -3.879 -12.337 -16.278 1.00 151.18 869 SER A C 1
ATOM 526 O O . SER A 1 74 ? -4.847 -13.080 -16.266 1.00 150.32 869 SER A O 1
ATOM 529 N N . GLN A 1 75 ? -3.123 -12.128 -15.199 1.00 150.52 870 GLN A N 1
ATOM 530 C CA . GLN A 1 75 ? -3.401 -12.711 -13.887 1.00 153.38 870 GLN A CA 1
ATOM 531 C C . GLN A 1 75 ? -4.640 -12.073 -13.280 1.00 160.05 870 GLN A C 1
ATOM 532 O O . GLN A 1 75 ? -5.570 -12.793 -12.932 1.00 161.02 870 GLN A O 1
ATOM 538 N N . ARG A 1 76 ? -4.684 -10.731 -13.204 1.00 157.90 871 ARG A N 1
ATOM 539 C CA . ARG A 1 76 ? -5.825 -9.971 -12.649 1.00 159.90 871 ARG A CA 1
ATOM 540 C C . ARG A 1 76 ? -7.053 -9.991 -13.594 1.00 159.93 871 ARG A C 1
ATOM 541 O O . ARG A 1 76 ? -8.174 -10.255 -13.147 1.00 160.28 871 ARG A O 1
ATOM 549 N N . ALA A 1 77 ? -6.828 -9.742 -14.890 1.00 152.81 872 ALA A N 1
ATOM 550 C CA . ALA A 1 77 ? -7.862 -9.731 -15.920 1.00 151.20 872 ALA A CA 1
ATOM 551 C C . ALA A 1 77 ? -8.703 -11.061 -15.980 1.00 155.56 872 ALA A C 1
ATOM 552 O O . ALA A 1 77 ? -9.908 -11.011 -16.226 1.00 154.69 872 ALA A O 1
ATOM 554 N N . ALA A 1 78 ? -8.079 -12.225 -15.730 1.00 153.11 873 ALA A N 1
ATOM 555 C CA . ALA A 1 78 ? -8.775 -13.524 -15.726 1.00 153.53 873 ALA A CA 1
ATOM 556 C C . ALA A 1 78 ? -9.238 -13.916 -14.312 1.00 160.61 873 ALA A C 1
ATOM 557 O O . ALA A 1 78 ? -9.737 -15.025 -14.109 1.00 160.30 873 ALA A O 1
ATOM 559 N N . GLU A 1 79 ? -9.071 -12.997 -13.341 1.00 160.35 874 GLU A N 1
ATOM 560 C CA . GLU A 1 79 ? -9.524 -13.131 -11.952 1.00 163.56 874 GLU A CA 1
ATOM 561 C C . GLU A 1 79 ? -10.751 -12.213 -11.755 1.00 167.30 874 GLU A C 1
ATOM 562 O O . GLU A 1 79 ? -11.642 -12.512 -10.944 1.00 168.39 874 GLU A O 1
ATOM 568 N N . LEU A 1 80 ? -10.809 -11.116 -12.533 1.00 162.48 875 LEU A N 1
ATOM 569 C CA . LEU A 1 80 ? -11.924 -10.168 -12.506 1.00 162.95 875 LEU A CA 1
ATOM 570 C C . LEU A 1 80 ? -12.906 -10.474 -13.657 1.00 162.08 875 LEU A C 1
ATOM 571 O O . LEU A 1 80 ? -13.736 -9.648 -14.037 1.00 161.40 875 LEU A O 1
ATOM 576 N N . SER A 1 81 ? -12.789 -11.694 -14.189 1.00 155.55 876 SER A N 1
ATOM 577 C CA . SER A 1 81 ? -13.674 -12.303 -15.170 1.00 153.45 876 SER A CA 1
ATOM 578 C C . SER A 1 81 ? -14.451 -13.363 -14.426 1.00 157.12 876 SER A C 1
ATOM 579 O O . SER A 1 81 ? -15.624 -13.572 -14.701 1.00 156.67 876 SER A O 1
ATOM 582 N N . ARG A 1 82 ? -13.781 -14.029 -13.459 1.00 154.37 877 ARG A N 1
ATOM 583 C CA . ARG A 1 82 ? -14.364 -15.016 -12.545 1.00 155.93 877 ARG A CA 1
ATOM 584 C C . ARG A 1 82 ? -15.226 -14.280 -11.509 1.00 160.20 877 ARG A C 1
ATOM 585 O O . ARG A 1 82 ? -16.165 -14.859 -10.967 1.00 160.51 877 ARG A O 1
ATOM 593 N N . GLU A 1 83 ? -14.917 -12.987 -11.263 1.00 156.75 878 GLU A N 1
ATOM 594 C CA . GLU A 1 83 ? -15.693 -12.104 -10.394 1.00 158.54 878 GLU A CA 1
ATOM 595 C C . GLU A 1 83 ? -17.057 -11.876 -11.062 1.00 160.35 878 GLU A C 1
ATOM 596 O O . GLU A 1 83 ? -18.096 -11.954 -10.406 1.00 161.67 878 GLU A O 1
ATOM 602 N N . LEU A 1 84 ? -17.045 -11.656 -12.387 1.00 153.43 879 LEU A N 1
ATOM 603 C CA . LEU A 1 84 ? -18.252 -11.507 -13.202 1.00 151.65 879 LEU A CA 1
ATOM 604 C C . LEU A 1 84 ? -18.960 -12.859 -13.308 1.00 153.34 879 LEU A C 1
ATOM 605 O O . LEU A 1 84 ? -20.133 -12.954 -12.987 1.00 153.03 879 LEU A O 1
ATOM 607 N N . GLU A 1 85 ? -18.220 -13.927 -13.639 1.00 149.18 880 GLU A N 1
ATOM 608 C CA . GLU A 1 85 ? -18.733 -15.310 -13.749 1.00 149.68 880 GLU A CA 1
ATOM 609 C C . GLU A 1 85 ? -19.329 -15.799 -12.405 1.00 157.76 880 GLU A C 1
ATOM 610 O O . GLU A 1 85 ? -19.998 -16.834 -12.368 1.00 158.04 880 GLU A O 1
ATOM 616 N N . LYS A 1 86 ? -19.161 -15.006 -11.334 1.00 157.03 881 LYS A N 1
ATOM 617 C CA . LYS A 1 86 ? -19.755 -15.276 -10.029 1.00 159.67 881 LYS A CA 1
ATOM 618 C C . LYS A 1 86 ? -21.078 -14.519 -9.907 1.00 163.18 881 LYS A C 1
ATOM 619 O O . LYS A 1 86 ? -22.146 -15.128 -9.970 1.00 162.50 881 LYS A O 1
ATOM 621 N N . GLN A 1 87 ? -20.990 -13.186 -9.798 1.00 160.00 882 GLN A N 1
ATOM 622 C CA . GLN A 1 87 ? -22.129 -12.287 -9.611 1.00 160.82 882 GLN A CA 1
ATOM 623 C C . GLN A 1 87 ? -23.106 -12.338 -10.788 1.00 160.50 882 GLN A C 1
ATOM 624 O O . GLN A 1 87 ? -24.300 -12.427 -10.540 1.00 160.49 882 GLN A O 1
ATOM 630 N N . LYS A 1 88 ? -22.616 -12.348 -12.045 1.00 153.53 883 LYS A N 1
ATOM 631 C CA . LYS A 1 88 ? -23.483 -12.438 -13.235 1.00 151.22 883 LYS A CA 1
ATOM 632 C C . LYS A 1 88 ? -24.124 -13.811 -13.370 1.00 153.78 883 LYS A C 1
ATOM 633 O O . LYS A 1 88 ? -25.210 -13.889 -13.930 1.00 153.85 883 LYS A O 1
ATOM 635 N N . GLU A 1 89 ? -23.534 -14.877 -12.810 1.00 149.49 884 GLU A N 1
ATOM 636 C CA . GLU A 1 89 ? -24.219 -16.178 -12.862 1.00 149.37 884 GLU A CA 1
ATOM 637 C C . GLU A 1 89 ? -25.180 -16.397 -11.614 1.00 152.81 884 GLU A C 1
ATOM 638 O O . GLU A 1 89 ? -26.212 -17.083 -11.712 1.00 152.43 884 GLU A O 1
ATOM 644 N N . ASN A 1 90 ? -24.889 -15.742 -10.479 1.00 149.59 885 ASN A N 1
ATOM 645 C CA . ASN A 1 90 ? -25.726 -15.615 -9.279 1.00 151.69 885 ASN A CA 1
ATOM 646 C C . ASN A 1 90 ? -27.100 -14.903 -9.613 1.00 154.91 885 ASN A C 1
ATOM 647 O O . ASN A 1 90 ? -28.165 -15.376 -9.204 1.00 155.20 885 ASN A O 1
ATOM 652 N N . LYS A 1 91 ? -27.065 -13.779 -10.367 1.00 150.23 886 LYS A N 1
ATOM 653 C CA . LYS A 1 91 ? -28.285 -13.037 -10.733 1.00 150.19 886 LYS A CA 1
ATOM 654 C C . LYS A 1 91 ? -29.087 -13.735 -11.853 1.00 154.38 886 LYS A C 1
ATOM 655 O O . LYS A 1 91 ? -30.239 -13.372 -12.093 1.00 154.68 886 LYS A O 1
ATOM 661 N N . GLN A 1 92 ? -28.491 -14.735 -12.524 1.00 150.18 887 GLN A N 1
ATOM 662 C CA . GLN A 1 92 ? -29.173 -15.492 -13.578 1.00 149.10 887 GLN A CA 1
ATOM 663 C C . GLN A 1 92 ? -29.984 -16.648 -12.935 1.00 154.39 887 GLN A C 1
ATOM 664 O O . GLN A 1 92 ? -30.918 -17.184 -13.543 1.00 154.22 887 GLN A O 1
ATOM 670 N N . VAL A 1 93 ? -29.655 -16.971 -11.674 1.00 151.95 888 VAL A N 1
ATOM 671 C CA . VAL A 1 93 ? -30.382 -17.941 -10.859 1.00 153.66 888 VAL A CA 1
ATOM 672 C C . VAL A 1 93 ? -31.536 -17.149 -10.193 1.00 157.93 888 VAL A C 1
ATOM 673 O O . VAL A 1 93 ? -32.676 -17.625 -10.096 1.00 157.22 888 VAL A O 1
ATOM 677 N N . GLU A 1 94 ? -31.224 -15.895 -9.811 1.00 154.11 889 GLU A N 1
ATOM 678 C CA . GLU A 1 94 ? -32.146 -14.940 -9.216 1.00 154.74 889 GLU A CA 1
ATOM 679 C C . GLU A 1 94 ? -33.366 -14.752 -10.103 1.00 156.43 889 GLU A C 1
ATOM 680 O O . GLU A 1 94 ? -34.461 -14.602 -9.573 1.00 157.27 889 GLU A O 1
ATOM 686 N N . GLU A 1 95 ? -33.186 -14.757 -11.444 1.00 150.87 890 GLU A N 1
ATOM 687 C CA . GLU A 1 95 ? -34.289 -14.609 -12.389 1.00 150.17 890 GLU A CA 1
ATOM 688 C C . GLU A 1 95 ? -35.056 -15.891 -12.503 1.00 157.45 890 GLU A C 1
ATOM 689 O O . GLU A 1 95 ? -36.266 -15.813 -12.379 1.00 158.77 890 GLU A O 1
ATOM 691 N N . ILE A 1 96 ? -34.410 -17.076 -12.678 1.00 155.27 891 ILE A N 1
ATOM 692 C CA . ILE A 1 96 ? -35.217 -18.316 -12.748 1.00 157.05 891 ILE A CA 1
ATOM 693 C C . ILE A 1 96 ? -35.993 -18.518 -11.442 1.00 164.56 891 ILE A C 1
ATOM 694 O O . ILE A 1 96 ? -37.126 -18.980 -11.490 1.00 164.94 891 ILE A O 1
ATOM 699 N N . LEU A 1 97 ? -35.412 -18.111 -10.299 1.00 163.30 892 LEU A N 1
ATOM 700 C CA . LEU A 1 97 ? -36.084 -18.164 -9.001 1.00 166.21 892 LEU A CA 1
ATOM 701 C C . LEU A 1 97 ? -37.362 -17.286 -9.033 1.00 171.06 892 LEU A C 1
ATOM 702 O O . LEU A 1 97 ? -38.422 -17.712 -8.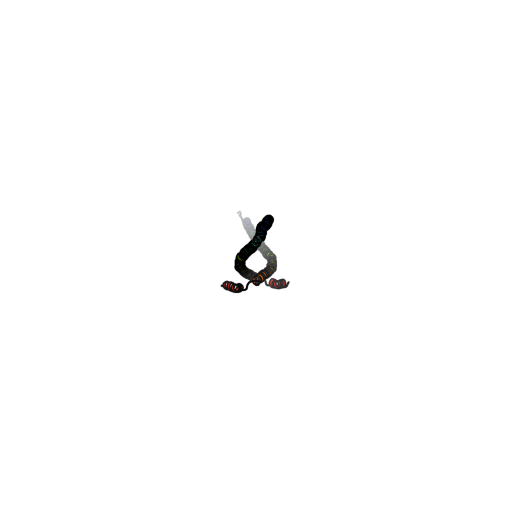559 1.00 172.06 892 LEU A O 1
ATOM 707 N N . ARG A 1 98 ? -37.257 -16.090 -9.650 1.00 166.91 893 ARG A N 1
ATOM 708 C CA . ARG A 1 98 ? -38.350 -15.127 -9.790 1.00 167.49 893 ARG A CA 1
ATOM 709 C C . ARG A 1 98 ? -39.372 -15.554 -10.818 1.00 170.27 893 ARG A C 1
ATOM 710 O O . ARG A 1 98 ? -40.581 -15.444 -10.581 1.00 171.50 893 ARG A O 1
ATOM 718 N N . LEU A 1 99 ? -38.894 -16.012 -11.966 1.00 163.85 894 LEU A N 1
ATOM 719 C CA . LEU A 1 99 ? -39.740 -16.388 -13.072 1.00 162.52 894 LEU A CA 1
ATOM 720 C C . LEU A 1 99 ? -40.419 -17.733 -12.849 1.00 168.83 894 LEU A C 1
ATOM 721 O O . LEU A 1 99 ? -41.583 -17.844 -13.210 1.00 169.22 894 LEU A O 1
ATOM 726 N N . GLU A 1 100 ? -39.776 -18.700 -12.171 1.00 167.26 895 GLU A N 1
ATOM 727 C CA . GLU A 1 100 ? -40.417 -19.993 -11.879 1.00 169.78 895 GLU A CA 1
ATOM 728 C C . GLU A 1 100 ? -41.566 -19.828 -10.840 1.00 177.37 895 GLU A C 1
ATOM 729 O O . GLU A 1 100 ? -42.604 -20.494 -10.963 1.00 177.73 895 GLU A O 1
ATOM 735 N N . LYS A 1 101 ? -41.385 -18.922 -9.849 1.00 175.75 896 LYS A N 1
ATOM 736 C CA . LYS A 1 101 ? -42.400 -18.631 -8.827 1.00 177.85 896 LYS A CA 1
ATOM 737 C C . LYS A 1 101 ? -43.576 -17.891 -9.456 1.00 179.85 896 LYS A C 1
ATOM 738 O O . LYS A 1 101 ? -44.717 -18.206 -9.143 1.00 181.01 896 LYS A O 1
ATOM 744 N N . GLU A 1 102 ? -43.292 -16.939 -10.366 1.00 173.90 897 GLU A N 1
ATOM 745 C CA . GLU A 1 102 ? -44.290 -16.144 -11.088 1.00 173.14 897 GLU A CA 1
ATOM 746 C C . GLU A 1 102 ? -45.122 -17.024 -12.036 1.00 175.35 897 GLU A C 1
ATOM 747 O O . GLU A 1 102 ? -46.328 -16.829 -12.124 1.00 174.63 897 GLU A O 1
ATOM 753 N N . ILE A 1 103 ? -44.482 -17.991 -12.727 1.00 171.34 898 ILE A N 1
ATOM 754 C CA . ILE A 1 103 ? -45.160 -18.870 -13.693 1.00 171.39 898 ILE A CA 1
ATOM 755 C C . ILE A 1 103 ? -45.862 -20.039 -12.984 1.00 178.73 898 ILE A C 1
ATOM 756 O O . ILE A 1 103 ? -46.457 -20.893 -13.638 1.00 177.89 898 ILE A O 1
ATOM 761 N N . GLU A 1 104 ? -45.767 -20.076 -11.659 1.00 179.26 899 GLU A N 1
ATOM 762 C CA . GLU A 1 104 ? -46.458 -21.038 -10.814 1.00 182.96 899 GLU A CA 1
ATOM 763 C C . GLU A 1 104 ? -47.648 -20.312 -10.215 1.00 186.75 899 GLU A C 1
ATOM 764 O O . GLU A 1 104 ? -48.757 -20.832 -10.260 1.00 186.52 899 GLU A O 1
ATOM 770 N N . ASP A 1 105 ? -47.409 -19.092 -9.674 1.00 183.06 900 ASP A N 1
ATOM 771 C CA . ASP A 1 105 ? -48.413 -18.240 -9.037 1.00 182.15 900 ASP A CA 1
ATOM 772 C C . ASP A 1 105 ? -49.404 -17.714 -10.062 1.00 184.78 900 ASP A C 1
ATOM 773 O O . ASP A 1 105 ? -50.605 -17.866 -9.856 1.00 184.54 900 ASP A O 1
ATOM 778 N N . LEU A 1 106 ? -48.912 -17.173 -11.195 1.00 181.49 901 LEU A N 1
ATOM 779 C CA . LEU A 1 106 ? -49.761 -16.692 -12.292 1.00 179.71 901 LEU A CA 1
ATOM 780 C C . LEU A 1 106 ? -50.102 -17.867 -13.231 1.00 179.53 901 LEU A C 1
ATOM 781 O O . LEU A 1 106 ? -50.263 -17.698 -14.436 1.00 176.88 901 LEU A O 1
ATOM 786 N N . GLN A 1 107 ? -50.183 -19.064 -12.653 1.00 176.39 902 GLN A N 1
ATOM 787 C CA . GLN A 1 107 ? -50.592 -20.301 -13.292 1.00 176.52 902 GLN A CA 1
ATOM 788 C C . GLN A 1 107 ? -51.686 -20.882 -12.430 1.00 184.02 902 GLN A C 1
ATOM 789 O O . GLN A 1 107 ? -52.753 -21.170 -12.959 1.00 184.32 902 GLN A O 1
ATOM 791 N N . ARG A 1 108 ? -51.423 -21.038 -11.096 1.00 183.09 903 ARG A N 1
ATOM 792 C CA . ARG A 1 108 ? -52.378 -21.514 -10.080 1.00 183.79 903 ARG A CA 1
ATOM 793 C C . ARG A 1 108 ? -53.539 -20.528 -9.997 1.00 185.47 903 ARG A C 1
ATOM 794 O O . ARG A 1 108 ? -54.699 -20.936 -9.873 1.00 185.20 903 ARG A O 1
ATOM 802 N N . MET A 1 109 ? -53.211 -19.221 -10.134 1.00 181.91 904 MET A N 1
ATOM 803 C CA . MET A 1 109 ? -54.154 -18.108 -10.188 1.00 180.72 904 MET A CA 1
ATOM 804 C C . MET A 1 109 ? -55.095 -18.280 -11.360 1.00 180.33 904 MET A C 1
ATOM 805 O O . MET A 1 109 ? -56.257 -17.925 -11.264 1.00 180.10 904 MET A O 1
ATOM 810 N N . LYS A 1 110 ? -54.587 -18.829 -12.465 1.00 175.23 905 LYS A N 1
ATOM 811 C CA . LYS A 1 110 ? -55.345 -19.000 -13.696 1.00 172.96 905 LYS A CA 1
ATOM 812 C C . LYS A 1 110 ? -55.826 -20.440 -13.863 1.00 176.77 905 LYS A C 1
ATOM 813 O O . LYS A 1 110 ? -56.559 -20.730 -14.804 1.00 175.93 905 LYS A O 1
ATOM 819 N N . GLU A 1 111 ? -55.433 -21.328 -12.939 1.00 174.38 906 GLU A N 1
ATOM 820 C CA . GLU A 1 111 ? -55.832 -22.730 -12.921 1.00 176.30 906 GLU A CA 1
ATOM 821 C C . GLU A 1 111 ? -57.201 -22.784 -12.293 1.00 182.06 906 GLU A C 1
ATOM 822 O O . GLU A 1 111 ? -58.135 -23.262 -12.926 1.00 181.57 906 GLU A O 1
ATOM 828 N N . ARG A 1 112 ? -57.317 -22.204 -11.072 1.00 180.46 907 ARG A N 1
ATOM 829 C CA . ARG A 1 112 ? -58.529 -22.098 -10.263 1.00 180.59 907 ARG A CA 1
ATOM 830 C C . ARG A 1 112 ? -59.590 -21.265 -10.974 1.00 183.94 907 ARG A C 1
ATOM 831 O O . ARG A 1 112 ? -60.703 -21.756 -11.177 1.00 184.29 907 ARG A O 1
ATOM 833 N N . GLN A 1 113 ? -59.226 -20.030 -11.399 1.00 181.41 908 GLN A N 1
ATOM 834 C CA . GLN A 1 113 ? -60.103 -19.066 -12.083 1.00 180.99 908 GLN A CA 1
ATOM 835 C C . GLN A 1 113 ? -60.663 -19.601 -13.424 1.00 184.74 908 GLN A C 1
ATOM 836 O O . GLN A 1 113 ? -61.451 -18.912 -14.076 1.00 183.48 908 GLN A O 1
ATOM 842 N N . GLU A 1 114 ? -60.305 -20.841 -13.787 1.00 184.64 909 GLU A N 1
ATOM 843 C CA . GLU A 1 114 ? -60.722 -21.488 -15.018 1.00 186.15 909 GLU A CA 1
ATOM 844 C C . GLU A 1 114 ? -61.456 -22.797 -14.743 1.00 191.12 909 GLU A C 1
ATOM 845 O O . GLU A 1 114 ? -62.527 -23.043 -15.308 1.00 190.43 909 GLU A O 1
ATOM 851 N N . LEU A 1 115 ? -60.893 -23.636 -13.860 1.00 191.55 910 LEU A N 1
ATOM 852 C CA . LEU A 1 115 ? -61.492 -24.920 -13.487 1.00 194.08 910 LEU A CA 1
ATOM 853 C C . LEU A 1 115 ? -62.823 -24.685 -12.787 1.00 197.01 910 LEU A C 1
ATOM 854 O O . LEU A 1 115 ? -63.719 -25.516 -12.905 1.00 198.34 910 LEU A O 1
ATOM 859 N N . SER A 1 116 ? -62.975 -23.515 -12.137 1.00 193.48 911 SER A N 1
ATOM 860 C CA . SER A 1 116 ? -64.205 -23.096 -11.470 1.00 193.20 911 SER A CA 1
ATOM 861 C C . SER A 1 116 ? -65.182 -22.452 -12.492 1.00 196.24 911 SER A C 1
ATOM 862 O O . SER A 1 116 ? -65.567 -21.290 -12.340 1.00 194.16 911 SER A O 1
ATOM 865 N N . LEU A 1 117 ? -65.582 -23.230 -13.526 1.00 196.35 912 LEU A N 1
ATOM 866 C CA . LEU A 1 117 ? -66.471 -22.787 -14.608 1.00 196.47 912 LEU A CA 1
ATOM 867 C C . LEU A 1 117 ? -67.473 -23.864 -15.065 1.00 202.59 912 LEU A C 1
ATOM 868 O O . LEU A 1 117 ? -67.404 -25.000 -14.601 1.00 204.40 912 LEU A O 1
ATOM 870 N N . THR A 1 118 ? -68.408 -23.487 -15.970 1.00 200.56 913 THR A N 1
ATOM 871 C CA . THR A 1 118 ? -69.461 -24.352 -16.525 1.00 202.36 913 THR A CA 1
ATOM 872 C C . THR A 1 118 ? -68.833 -25.523 -17.300 1.00 207.71 913 THR A C 1
ATOM 873 O O . THR A 1 118 ? -67.961 -25.299 -18.140 1.00 206.91 913 THR A O 1
ATOM 877 N N . GLU A 1 119 ? -69.306 -26.762 -17.023 1.00 208.12 914 GLU A N 1
ATOM 878 C CA . GLU A 1 119 ? -68.815 -28.004 -17.626 1.00 210.70 914 GLU A CA 1
ATOM 879 C C . GLU A 1 119 ? -69.110 -28.140 -19.129 1.00 213.58 914 GLU A C 1
ATOM 880 O O . GLU A 1 119 ? -68.516 -29.015 -19.758 1.00 214.94 914 GLU A O 1
ATOM 886 N N . ALA A 1 120 ? -69.984 -27.283 -19.711 1.00 209.52 915 ALA A N 1
ATOM 887 C CA . ALA 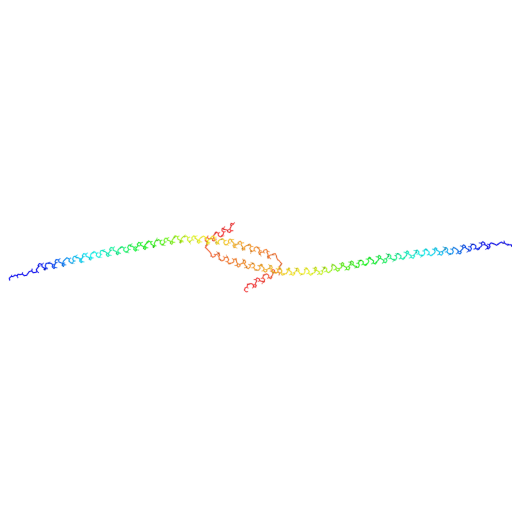A 1 120 ? -70.293 -27.312 -21.150 1.00 209.45 915 ALA A CA 1
ATOM 888 C C . ALA A 1 120 ? -69.054 -26.927 -22.009 1.00 212.05 915 ALA A C 1
ATOM 889 O O . ALA A 1 120 ? -68.867 -27.476 -23.101 1.00 212.64 915 ALA A O 1
ATOM 891 N N . SER A 1 121 ? -68.202 -26.016 -21.489 1.00 208.33 916 SER A N 1
ATOM 892 C CA . SER A 1 121 ? -66.962 -25.563 -22.132 1.00 207.21 916 SER A CA 1
ATOM 893 C C . SER A 1 121 ? -65.782 -26.485 -21.803 1.00 210.75 916 SER A C 1
ATOM 894 O O . SER A 1 121 ? -64.818 -26.528 -22.569 1.00 210.44 916 SER A O 1
ATOM 897 N N . LEU A 1 122 ? -65.857 -27.202 -20.654 1.00 208.93 917 LEU A N 1
ATOM 898 C CA . LEU A 1 122 ? -64.849 -28.141 -20.147 1.00 210.40 917 LEU A CA 1
ATOM 899 C C . LEU A 1 122 ? -64.606 -29.326 -21.121 1.00 216.49 917 LEU A C 1
ATOM 900 O O . LEU A 1 122 ? -63.550 -29.958 -21.061 1.00 217.56 917 LEU A O 1
ATOM 905 N N . GLN A 1 123 ? -65.576 -29.600 -22.023 1.00 215.32 918 GLN A N 1
ATOM 906 C CA . GLN A 1 123 ? -65.505 -30.641 -23.055 1.00 217.20 918 GLN A CA 1
ATOM 907 C C . GLN A 1 123 ? -64.762 -30.116 -24.296 1.00 217.56 918 GLN A C 1
ATOM 908 O O . GLN A 1 123 ? -63.945 -30.847 -24.861 1.00 217.76 918 GLN A O 1
ATOM 914 N N . LYS A 1 124 ? -65.037 -28.850 -24.714 1.00 212.89 919 LYS A N 1
ATOM 915 C CA . LYS A 1 124 ? -64.344 -28.223 -25.842 1.00 211.13 919 LYS A CA 1
ATOM 916 C C . LYS A 1 124 ? -62.985 -27.688 -25.366 1.00 213.96 919 LYS A C 1
ATOM 917 O O . LYS A 1 124 ? -62.167 -27.292 -26.194 1.00 212.99 919 LYS A O 1
ATOM 923 N N . LEU A 1 125 ? -62.736 -27.708 -24.034 1.00 212.60 920 LEU A N 1
ATOM 924 C CA . LEU A 1 125 ? -61.462 -27.347 -23.404 1.00 212.28 920 LEU A CA 1
ATOM 925 C C . LEU A 1 125 ? -60.423 -28.393 -23.828 1.00 218.71 920 LEU A C 1
ATOM 926 O O . LEU A 1 125 ? -59.312 -28.034 -24.223 1.00 217.64 920 LEU A O 1
ATOM 928 N N . GLN A 1 126 ? -60.819 -29.684 -23.779 1.00 220.20 921 GLN A N 1
ATOM 929 C CA . GLN A 1 126 ? -60.013 -30.836 -24.187 1.00 222.66 921 GLN A CA 1
ATOM 930 C C . GLN A 1 126 ? -59.916 -30.906 -25.725 1.00 225.68 921 GLN A C 1
ATOM 931 O O . GLN A 1 126 ? -58.843 -31.211 -26.252 1.00 225.57 921 GLN A O 1
ATOM 937 N N . GLN A 1 127 ? -61.041 -30.607 -26.432 1.00 223.02 922 GLN A N 1
ATOM 938 C CA . GLN A 1 127 ? -61.160 -30.594 -27.899 1.00 222.03 922 GLN A CA 1
ATOM 939 C C . GLN A 1 127 ? -60.266 -29.510 -28.533 1.00 222.57 922 GLN A C 1
ATOM 940 O O . GLN A 1 127 ? -59.659 -29.771 -29.572 1.00 222.21 922 GLN A O 1
ATOM 942 N N . LEU A 1 128 ? -60.180 -28.309 -27.915 1.00 218.20 923 LEU A N 1
ATOM 943 C CA . LEU A 1 128 ? -59.327 -27.213 -28.393 1.00 216.26 923 LEU A CA 1
ATOM 944 C C . LEU A 1 128 ? -57.849 -27.513 -28.079 1.00 219.74 923 LEU A C 1
ATOM 945 O O . LEU A 1 128 ? -56.970 -27.071 -28.821 1.00 218.21 923 LEU A O 1
ATOM 947 N N . ARG A 1 129 ? -57.590 -28.281 -26.989 1.00 219.34 924 ARG A N 1
ATOM 948 C CA . ARG A 1 129 ? -56.263 -28.719 -26.550 1.00 220.33 924 ARG A CA 1
ATOM 949 C C . ARG A 1 129 ? -55.686 -29.767 -27.516 1.00 225.11 924 ARG A C 1
ATOM 950 O O . ARG A 1 129 ? -54.469 -29.800 -27.726 1.00 224.33 924 ARG A O 1
ATOM 952 N N . ASP A 1 130 ? -56.567 -30.622 -28.092 1.00 224.34 925 ASP A N 1
ATOM 953 C CA . ASP A 1 130 ? -56.219 -31.683 -29.048 1.00 225.21 925 ASP A CA 1
ATOM 954 C C . ASP A 1 130 ? -55.825 -31.099 -30.420 1.00 226.17 925 ASP A C 1
ATOM 955 O O . ASP A 1 130 ? -54.917 -31.634 -31.064 1.00 226.30 925 ASP A O 1
ATOM 957 N N . GLU A 1 131 ? -56.502 -30.006 -30.853 1.00 221.96 926 GLU A N 1
ATOM 958 C CA . GLU A 1 131 ? -56.244 -29.302 -32.116 1.00 234.58 926 GLU A CA 1
ATOM 959 C C . GLU A 1 131 ? -54.884 -28.602 -32.076 1.00 250.93 926 GLU A C 1
ATOM 960 O O . GLU A 1 131 ? -54.272 -28.368 -33.115 1.00 223.51 926 GLU A O 1
ATOM 962 N N . TYR B 1 13 ? -175.313 25.617 5.527 1.00 185.36 808 TYR C N 1
ATOM 963 C CA . TYR B 1 13 ? -175.833 24.540 4.687 1.00 185.91 808 TYR C CA 1
ATOM 964 C C . TYR B 1 13 ? -174.800 24.097 3.636 1.00 187.78 808 TYR C C 1
ATOM 965 O O . TYR B 1 13 ? -174.903 22.990 3.106 1.00 187.99 808 TYR C O 1
ATOM 974 N N . ARG B 1 14 ? -173.796 24.955 3.358 1.00 184.12 809 ARG C N 1
ATOM 975 C CA . ARG B 1 14 ? -172.741 24.688 2.387 1.00 183.29 809 ARG C CA 1
ATOM 976 C C . ARG B 1 14 ? -171.659 23.782 2.970 1.00 186.28 809 ARG C C 1
ATOM 977 O O . ARG B 1 14 ? -171.035 24.084 3.996 1.00 185.21 809 ARG C O 1
ATOM 979 N N . GLN B 1 15 ? -171.426 22.665 2.273 1.00 185.24 810 GLN C N 1
ATOM 980 C CA . GLN B 1 15 ? -170.413 21.680 2.629 1.00 185.76 810 GLN C CA 1
ATOM 981 C C . GLN B 1 15 ? -169.076 22.053 1.986 1.00 189.01 810 GLN C C 1
ATOM 982 O O . GLN B 1 15 ? -169.037 22.411 0.804 1.00 188.15 810 GLN C O 1
ATOM 984 N N . LEU B 1 16 ? -167.982 21.977 2.772 1.00 187.65 811 LEU C N 1
ATOM 985 C CA . LEU B 1 16 ? -166.616 22.280 2.322 1.00 187.46 811 LEU C CA 1
ATOM 986 C C . LEU B 1 16 ? -166.109 21.218 1.346 1.00 190.80 811 LEU C C 1
ATOM 987 O O . LEU B 1 16 ? -165.635 21.577 0.265 1.00 190.58 811 LEU C O 1
ATOM 992 N N . LEU B 1 17 ? -166.271 19.917 1.721 1.00 188.69 812 LEU C N 1
ATOM 993 C CA . LEU B 1 17 ? -165.922 18.682 1.014 1.00 188.75 812 LEU C CA 1
ATOM 994 C C . LEU B 1 17 ? -164.517 18.744 0.325 1.00 190.63 812 LEU C C 1
ATOM 995 O O . LEU B 1 17 ? -164.347 18.480 -0.886 1.00 189.58 812 LEU C O 1
ATOM 1000 N N . ALA B 1 18 ? -163.482 18.997 1.166 1.00 188.47 813 ALA C N 1
ATOM 1001 C CA . ALA B 1 18 ? -162.054 18.991 0.772 1.00 188.00 813 ALA C CA 1
ATOM 1002 C C . ALA B 1 18 ? -161.540 17.534 0.662 1.00 191.64 813 ALA C C 1
ATOM 1003 O O . ALA B 1 18 ? -160.591 17.074 1.316 1.00 190.50 813 ALA C O 1
ATOM 1005 N N . GLU B 1 19 ? -162.251 16.812 -0.186 1.00 191.32 814 GLU C N 1
ATOM 1006 C CA . GLU B 1 19 ? -162.028 15.430 -0.569 1.00 192.48 814 GLU C CA 1
ATOM 1007 C C . GLU B 1 19 ? -161.295 15.429 -1.894 1.00 196.04 814 GLU C C 1
ATOM 1008 O O . GLU B 1 19 ? -160.508 14.521 -2.144 1.00 196.16 814 GLU C O 1
ATOM 1014 N N . LYS B 1 20 ? -161.555 16.462 -2.742 1.00 193.39 815 LYS C N 1
ATOM 1015 C CA . LYS B 1 20 ? -160.892 16.687 -4.033 1.00 192.72 815 LYS C CA 1
ATOM 1016 C C . LYS B 1 20 ? -159.400 16.997 -3.806 1.00 195.06 815 LYS C C 1
ATOM 1017 O O . LYS B 1 20 ? -158.558 16.625 -4.626 1.00 194.59 815 LYS C O 1
ATOM 1023 N N . ARG B 1 21 ? -159.090 17.638 -2.660 1.00 192.41 816 ARG C N 1
ATOM 1024 C CA . ARG B 1 21 ? -157.742 17.956 -2.190 1.00 191.72 816 ARG C CA 1
ATOM 1025 C C . ARG B 1 21 ? -157.154 16.745 -1.427 1.00 193.71 816 ARG C C 1
ATOM 1026 O O . ARG B 1 21 ? -155.942 16.536 -1.459 1.00 192.53 816 ARG C O 1
ATOM 1034 N N . ALA B 1 22 ? -158.024 15.933 -0.778 1.00 192.01 817 ALA C N 1
ATOM 1035 C CA . ALA B 1 22 ? -157.640 14.701 -0.081 1.00 192.27 817 ALA C CA 1
ATOM 1036 C C . ALA B 1 22 ? -157.294 13.594 -1.095 1.00 195.79 817 ALA C C 1
ATOM 1037 O O . ALA B 1 22 ? -156.550 12.675 -0.766 1.00 194.97 817 ALA C O 1
ATOM 1039 N N . GLU B 1 23 ? -157.837 13.698 -2.328 1.00 194.95 818 GLU C N 1
ATOM 1040 C CA . GLU B 1 23 ? -157.578 12.798 -3.456 1.00 195.64 818 GLU C CA 1
ATOM 1041 C C . GLU B 1 23 ? -156.268 13.190 -4.127 1.00 197.74 818 GLU C C 1
ATOM 1042 O O . GLU B 1 23 ? -155.543 12.313 -4.581 1.00 195.49 818 GLU C O 1
ATOM 1048 N N . GLU B 1 24 ? -155.956 14.506 -4.172 1.00 195.08 819 GLU C N 1
ATOM 1049 C CA . GLU B 1 24 ? -154.708 15.059 -4.722 1.00 192.85 819 GLU C CA 1
ATOM 1050 C C . GLU B 1 24 ? -153.500 14.669 -3.845 1.00 197.82 819 GLU C C 1
ATOM 1051 O O . GLU B 1 24 ? -152.387 14.529 -4.358 1.00 194.07 819 GLU C O 1
ATOM 1057 N N . GLU B 1 25 ? -153.732 14.495 -2.525 1.00 198.06 820 GLU C N 1
ATOM 1058 C CA . GLU B 1 25 ? -152.737 14.069 -1.531 1.00 198.14 820 GLU C CA 1
ATOM 1059 C C . GLU B 1 25 ? -152.291 12.630 -1.811 1.00 200.67 820 GLU C C 1
ATOM 1060 O O . GLU B 1 25 ? -151.101 12.333 -1.741 1.00 200.16 820 GLU C O 1
ATOM 1066 N N . LYS B 1 26 ? -153.257 11.745 -2.122 1.00 198.87 821 LYS C N 1
ATOM 1067 C CA . LYS B 1 26 ? -153.030 10.334 -2.438 1.00 199.17 821 LYS C CA 1
ATOM 1068 C C . LYS B 1 26 ? -152.470 10.170 -3.861 1.00 200.32 821 LYS C C 1
ATOM 1069 O O . LYS B 1 26 ? -151.704 9.237 -4.094 1.00 199.25 821 LYS C O 1
ATOM 1075 N N . ARG B 1 27 ? -152.839 11.066 -4.805 1.00 195.77 822 ARG C N 1
ATOM 1076 C CA . ARG B 1 27 ? -152.341 11.041 -6.188 1.00 192.39 822 ARG C CA 1
ATOM 1077 C C . ARG B 1 27 ? -150.878 11.501 -6.242 1.00 195.43 822 ARG C C 1
ATOM 1078 O O . ARG B 1 27 ? -150.115 11.024 -7.084 1.00 192.37 822 ARG C O 1
ATOM 1086 N N . LYS B 1 28 ? -150.490 12.404 -5.322 1.00 194.33 823 LYS C N 1
ATOM 1087 C CA . LYS B 1 28 ? -149.131 12.931 -5.201 1.00 193.33 823 LYS C CA 1
ATOM 1088 C C . LYS B 1 28 ? -148.207 11.904 -4.521 1.00 198.66 823 LYS C C 1
ATOM 1089 O O . LYS B 1 28 ? -147.162 11.580 -5.079 1.00 195.35 823 LYS C O 1
ATOM 1095 N N . ARG B 1 29 ? -148.605 11.391 -3.331 1.00 200.24 824 ARG C N 1
ATOM 1096 C CA . ARG B 1 29 ? -147.862 10.419 -2.509 1.00 201.89 824 ARG C CA 1
ATOM 1097 C C . ARG B 1 29 ? -147.655 9.049 -3.199 1.00 205.40 824 ARG C C 1
ATOM 1098 O O . ARG B 1 29 ? -146.590 8.460 -3.033 1.00 203.36 824 ARG C O 1
ATOM 1100 N N . GLU B 1 30 ? -148.653 8.544 -3.956 1.00 203.45 825 GLU C N 1
ATOM 1101 C CA . GLU B 1 30 ? -148.543 7.271 -4.682 1.00 202.92 825 GLU C CA 1
ATOM 1102 C C . GLU B 1 30 ? -147.681 7.417 -5.944 1.00 205.49 825 GLU C C 1
ATOM 1103 O O . GLU B 1 30 ? -147.250 6.406 -6.506 1.00 204.09 825 GLU C O 1
ATOM 1109 N N . GLU B 1 31 ? -147.433 8.672 -6.384 1.00 202.36 826 GLU C N 1
ATOM 1110 C CA . GLU B 1 31 ? -146.590 8.989 -7.543 1.00 199.78 826 GLU C CA 1
ATOM 1111 C C . GLU B 1 31 ? -145.193 9.455 -7.100 1.00 202.58 826 GLU C C 1
ATOM 1112 O O . GLU B 1 31 ? -144.254 9.404 -7.894 1.00 199.50 826 GLU C O 1
ATOM 1118 N N . GLU B 1 32 ? -145.061 9.875 -5.831 1.00 201.73 827 GLU C N 1
ATOM 1119 C CA . GLU B 1 32 ? -143.798 10.270 -5.209 1.00 201.86 827 GLU C CA 1
ATOM 1120 C C . GLU B 1 32 ? -143.074 9.004 -4.727 1.00 206.50 827 GLU C C 1
ATOM 1121 O O . GLU B 1 32 ? -141.852 9.001 -4.577 1.00 204.77 827 GLU C O 1
ATOM 1127 N N . GLU B 1 33 ? -143.855 7.930 -4.490 1.00 205.32 828 GLU C N 1
ATOM 1128 C CA . GLU B 1 33 ? -143.410 6.595 -4.084 1.00 206.44 828 GLU C CA 1
ATOM 1129 C C . GLU B 1 33 ? -142.939 5.806 -5.316 1.00 208.36 828 GLU C C 1
ATOM 1130 O O . GLU B 1 33 ? -141.999 5.010 -5.221 1.00 207.32 828 GLU C O 1
ATOM 1136 N N . LYS B 1 34 ? -143.598 6.035 -6.471 1.00 203.79 829 LYS C N 1
ATOM 1137 C CA . LYS B 1 34 ? -143.247 5.419 -7.755 1.00 201.26 829 LYS C CA 1
ATOM 1138 C C . LYS B 1 34 ? -141.963 6.046 -8.333 1.00 202.81 829 LYS C C 1
ATOM 1139 O O . LYS B 1 34 ? -141.294 5.409 -9.148 1.00 200.93 829 LYS C O 1
ATOM 1145 N N . ARG B 1 35 ? -141.621 7.288 -7.905 1.00 199.33 830 ARG C N 1
ATOM 1146 C CA . ARG B 1 35 ? -140.397 7.998 -8.302 1.00 197.21 830 ARG C CA 1
ATOM 1147 C C . ARG B 1 35 ? -139.194 7.462 -7.511 1.00 200.81 830 ARG C C 1
ATOM 1148 O O . ARG B 1 35 ? -138.163 7.159 -8.111 1.00 198.30 830 ARG C O 1
ATOM 1156 N N . LYS B 1 36 ? -139.333 7.328 -6.172 1.00 199.28 831 LYS C N 1
ATOM 1157 C CA . LYS B 1 36 ? -138.299 6.818 -5.256 1.00 199.43 831 LYS C CA 1
ATOM 1158 C C . LYS B 1 36 ? -137.995 5.327 -5.508 1.00 202.08 831 LYS C C 1
ATOM 1159 O O . LYS B 1 36 ? -136.860 4.893 -5.299 1.00 200.77 831 LYS C O 1
ATOM 1165 N N . ARG B 1 37 ? -138.995 4.550 -5.969 1.00 198.87 832 ARG C N 1
ATOM 1166 C CA . ARG B 1 37 ? -138.798 3.138 -6.309 1.00 198.55 832 ARG C CA 1
ATOM 1167 C C . ARG B 1 37 ? -138.117 3.020 -7.677 1.00 199.66 832 ARG C C 1
ATOM 1168 O O . ARG B 1 37 ? -137.233 2.182 -7.835 1.00 198.37 832 ARG C O 1
ATOM 1170 N N . GLU B 1 38 ? -138.503 3.877 -8.650 1.00 195.52 833 GLU C N 1
ATOM 1171 C CA . GLU B 1 38 ? -137.904 3.900 -9.991 1.00 193.60 833 GLU C CA 1
ATOM 1172 C C . GLU B 1 38 ? -136.492 4.489 -9.969 1.00 197.57 833 GLU C C 1
ATOM 1173 O O . GLU B 1 38 ? -135.674 4.090 -10.790 1.00 195.77 833 GLU C O 1
ATOM 1179 N N . GLU B 1 39 ? -136.198 5.419 -9.039 1.00 195.81 834 GLU C N 1
ATOM 1180 C CA . GLU B 1 39 ? -134.863 6.012 -8.884 1.00 194.98 834 GLU C CA 1
ATOM 1181 C C . GLU B 1 39 ? -133.886 4.966 -8.293 1.00 199.29 834 GLU C C 1
ATOM 1182 O O . GLU B 1 39 ? -132.767 4.842 -8.790 1.00 197.52 834 GLU C O 1
ATOM 1188 N N . GLU B 1 40 ? -134.330 4.200 -7.267 1.00 197.86 835 GLU C N 1
ATOM 1189 C CA . GLU B 1 40 ? -133.559 3.148 -6.584 1.00 198.36 835 GLU C CA 1
ATOM 1190 C C . GLU B 1 40 ? -133.209 1.980 -7.531 1.00 200.81 835 GLU C C 1
ATOM 1191 O O . GLU B 1 40 ? -132.105 1.437 -7.452 1.00 199.66 835 GLU C O 1
ATOM 1197 N N . GLU B 1 41 ? -134.142 1.614 -8.430 1.00 197.37 836 GLU C N 1
ATOM 1198 C CA . GLU B 1 41 ? -133.967 0.543 -9.424 1.00 196.73 836 GLU C CA 1
ATOM 1199 C C . GLU B 1 41 ? -133.025 0.982 -10.570 1.00 197.92 836 GLU C C 1
ATOM 1200 O O . GLU B 1 41 ? -132.525 0.132 -11.310 1.00 196.51 836 GLU C O 1
ATOM 12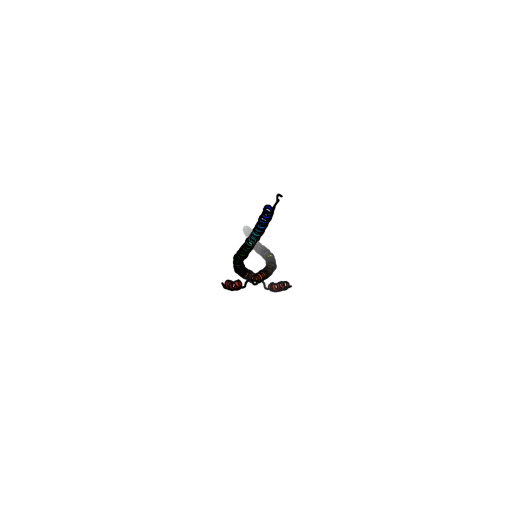06 N N . ARG B 1 42 ? -132.786 2.305 -10.702 1.00 193.94 837 ARG C N 1
ATOM 1207 C CA . ARG B 1 42 ? -131.879 2.919 -11.686 1.00 192.18 837 ARG C CA 1
ATOM 1208 C C . ARG B 1 42 ? -130.547 3.291 -11.005 1.00 194.79 837 ARG C C 1
ATOM 1209 O O . ARG B 1 42 ? -129.556 3.541 -11.690 1.00 193.40 837 ARG C O 1
ATOM 1211 N N . GLU B 1 43 ? -130.531 3.323 -9.654 1.00 191.64 838 GLU C N 1
ATOM 1212 C CA . GLU B 1 43 ? -129.334 3.571 -8.837 1.00 190.83 838 GLU C CA 1
ATOM 1213 C C . GLU B 1 4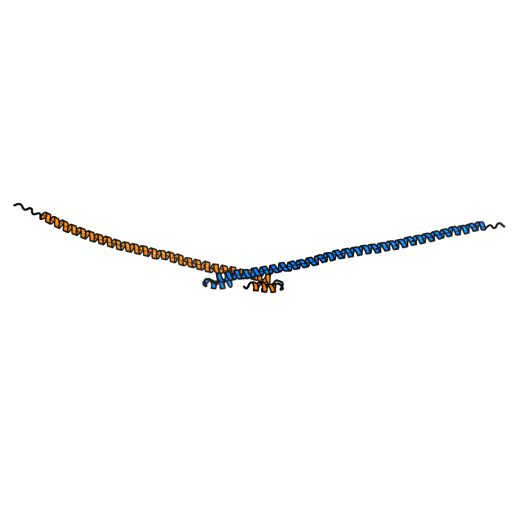3 ? -128.584 2.253 -8.609 1.00 192.90 838 GLU C C 1
ATOM 1214 O O . GLU B 1 43 ? -127.358 2.224 -8.707 1.00 191.40 838 GLU C O 1
ATOM 1220 N N . ARG B 1 44 ? -129.333 1.161 -8.332 1.00 189.35 839 ARG C N 1
ATOM 1221 C CA . ARG B 1 44 ? -128.818 -0.203 -8.127 1.00 189.01 839 ARG C CA 1
ATOM 1222 C C . ARG B 1 44 ? -128.513 -0.890 -9.472 1.00 189.96 839 ARG C C 1
ATOM 1223 O O . ARG B 1 44 ? -127.908 -1.963 -9.491 1.00 189.24 839 ARG C O 1
ATOM 1225 N N . GLU B 1 45 ? -128.942 -0.278 -10.587 1.00 185.18 840 GLU C N 1
ATOM 1226 C CA . GLU B 1 45 ? -128.659 -0.751 -11.943 1.00 183.91 840 GLU C CA 1
ATOM 1227 C C . GLU B 1 45 ? -127.341 -0.119 -12.403 1.00 186.67 840 GLU C C 1
ATOM 1228 O O . GLU B 1 45 ? -126.479 -0.825 -12.916 1.00 185.81 840 GLU C O 1
ATOM 1234 N N . ARG B 1 46 ? -127.168 1.201 -12.174 1.00 183.17 841 ARG C N 1
ATOM 1235 C CA . ARG B 1 46 ? -125.941 1.955 -12.508 1.00 182.06 841 ARG C CA 1
ATOM 1236 C C . ARG B 1 46 ? -124.767 1.599 -11.558 1.00 184.87 841 ARG C C 1
ATOM 1237 O O . ARG B 1 46 ? -123.609 1.824 -11.909 1.00 182.67 841 ARG C O 1
ATOM 1245 N N . GLU B 1 47 ? -125.071 1.022 -10.375 1.00 182.77 842 GLU C N 1
ATOM 1246 C CA . GLU B 1 47 ? -124.078 0.555 -9.400 1.00 182.72 842 GLU C CA 1
ATOM 1247 C C . GLU B 1 47 ? -123.506 -0.792 -9.877 1.00 184.97 842 GLU C C 1
ATOM 1248 O O . GLU B 1 47 ? -122.287 -0.956 -9.913 1.00 183.84 842 GLU C O 1
ATOM 1254 N N . ARG B 1 48 ? -124.386 -1.742 -10.244 1.00 181.48 843 ARG C N 1
ATOM 1255 C CA . ARG B 1 48 ? -124.028 -3.080 -10.727 1.00 181.31 843 ARG C CA 1
ATOM 1256 C C . ARG B 1 48 ? -123.378 -3.035 -12.119 1.00 183.45 843 ARG C C 1
ATOM 1257 O O . ARG B 1 48 ? -122.457 -3.808 -12.373 1.00 182.94 843 ARG C O 1
ATOM 1265 N N . ARG B 1 49 ? -123.818 -2.122 -12.999 1.00 179.06 844 ARG C N 1
ATOM 1266 C CA . ARG B 1 49 ? -123.243 -1.973 -14.344 1.00 178.01 844 ARG C CA 1
ATOM 1267 C C . ARG B 1 49 ? -121.841 -1.316 -14.309 1.00 181.09 844 ARG C C 1
ATOM 1268 O O . ARG B 1 49 ? -121.085 -1.477 -15.265 1.00 180.20 844 ARG C O 1
ATOM 1276 N N . GLU B 1 50 ? -121.488 -0.601 -13.212 1.00 178.18 845 GLU C N 1
ATOM 1277 C CA . GLU B 1 50 ? -120.171 0.045 -13.031 1.00 177.50 845 GLU C CA 1
ATOM 1278 C C . GLU B 1 50 ? -119.192 -0.839 -12.219 1.00 179.84 845 GLU C C 1
ATOM 1279 O O . GLU B 1 50 ? -117.995 -0.830 -12.507 1.00 178.65 845 GLU C O 1
ATOM 1285 N N . ALA B 1 51 ? -119.695 -1.586 -11.211 1.00 176.00 846 ALA C N 1
ATOM 1286 C CA . ALA B 1 51 ? -118.896 -2.498 -10.381 1.00 175.53 846 ALA C CA 1
ATOM 1287 C C . ALA B 1 51 ? -118.416 -3.705 -11.204 1.00 178.28 846 ALA C C 1
ATOM 1288 O O . ALA B 1 51 ? -117.309 -4.195 -10.983 1.00 177.13 846 ALA C O 1
ATOM 1290 N N . GLU B 1 52 ? -119.246 -4.167 -12.159 1.00 175.28 847 GLU C N 1
ATOM 1291 C CA . GLU B 1 52 ? -118.944 -5.262 -13.092 1.00 175.48 847 GLU C CA 1
ATOM 1292 C C . GLU B 1 52 ? -117.882 -4.791 -14.096 1.00 175.95 847 GLU C C 1
ATOM 1293 O O . GLU B 1 52 ? -116.963 -5.547 -14.407 1.00 175.85 847 GLU C O 1
ATOM 1299 N N . LEU B 1 53 ? -118.003 -3.535 -14.577 1.00 170.02 848 LEU C N 1
ATOM 1300 C CA . LEU B 1 53 ? -117.061 -2.929 -15.518 1.00 168.78 848 LEU C CA 1
ATOM 1301 C C . LEU B 1 53 ? -115.709 -2.644 -14.857 1.00 169.50 848 LEU C C 1
ATOM 1302 O O . LEU B 1 53 ? -114.699 -3.082 -15.400 1.00 169.44 848 LEU C O 1
ATOM 1307 N N 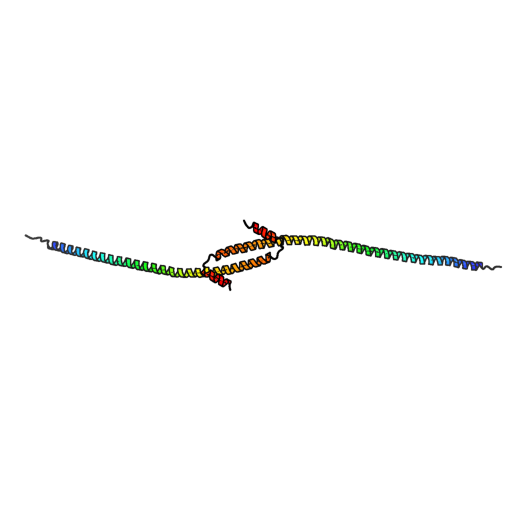. ARG B 1 54 ? -115.684 -1.973 -13.674 1.00 162.63 849 ARG C N 1
ATOM 1308 C CA . ARG B 1 54 ? -114.460 -1.658 -12.904 1.00 160.19 849 ARG C CA 1
ATOM 1309 C C . ARG B 1 54 ? -113.642 -2.925 -12.543 1.00 159.80 849 ARG C C 1
ATOM 1310 O O . ARG B 1 54 ? -112.439 -2.829 -12.301 1.00 158.19 849 ARG C O 1
ATOM 1312 N N . ALA B 1 55 ? -114.303 -4.098 -12.512 1.00 155.07 850 ALA C N 1
ATOM 1313 C CA . ALA B 1 55 ? -113.683 -5.393 -12.249 1.00 154.54 850 ALA C CA 1
ATOM 1314 C C . ALA B 1 55 ? -113.124 -5.974 -13.544 1.00 157.38 850 ALA C C 1
ATOM 1315 O O . ALA B 1 55 ? -111.988 -6.426 -13.546 1.00 157.70 850 ALA C O 1
ATOM 1317 N N . GLN B 1 56 ? -113.890 -5.922 -14.651 1.00 153.26 851 GLN C N 1
ATOM 1318 C CA . GLN B 1 56 ? -113.455 -6.401 -15.971 1.00 153.61 851 GLN C CA 1
ATOM 1319 C C . GLN B 1 56 ? -112.336 -5.535 -16.534 1.00 157.91 851 GLN C C 1
ATOM 1320 O O . GLN B 1 56 ? -111.533 -6.014 -17.334 1.00 157.78 851 GLN C O 1
ATOM 1326 N N . GLN B 1 57 ? -112.303 -4.248 -16.133 1.00 155.01 852 GLN C N 1
ATOM 1327 C CA . GLN B 1 57 ? -111.280 -3.263 -16.510 1.00 154.89 852 GLN C CA 1
ATOM 1328 C C . GLN B 1 57 ? -109.961 -3.626 -15.830 1.00 157.12 852 GLN C C 1
ATOM 1329 O O . GLN B 1 57 ? -108.942 -3.750 -16.496 1.00 155.80 852 GLN C O 1
ATOM 1335 N N . GLU B 1 58 ? -110.012 -3.837 -14.503 1.00 154.09 853 GLU C N 1
ATOM 1336 C CA . GLU B 1 58 ? -108.912 -4.233 -13.635 1.00 154.18 853 GLU C CA 1
ATOM 1337 C C . GLU B 1 58 ? -108.399 -5.608 -14.030 1.00 157.88 853 GLU C C 1
ATOM 1338 O O . GLU B 1 58 ? -107.189 -5.790 -14.082 1.00 156.94 853 GLU C O 1
ATOM 1344 N N . GLU B 1 59 ? -109.306 -6.569 -14.291 1.00 155.51 854 GLU C N 1
ATOM 1345 C CA . GLU B 1 59 ? -108.955 -7.931 -14.678 1.00 156.85 854 GLU C CA 1
ATOM 1346 C C . GLU B 1 59 ? -108.164 -7.933 -15.968 1.00 160.44 854 GLU C C 1
ATOM 1347 O O . GLU B 1 59 ? -107.102 -8.532 -16.001 1.00 160.02 854 GLU C O 1
ATOM 1353 N N . ALA B 1 60 ? -108.650 -7.248 -17.008 1.00 157.53 855 ALA C N 1
ATOM 1354 C CA . ALA B 1 60 ? -107.952 -7.185 -18.291 1.00 158.25 855 ALA C CA 1
ATOM 1355 C C . ALA B 1 60 ? -106.653 -6.341 -18.215 1.00 161.68 855 ALA C C 1
ATOM 1356 O O . ALA B 1 60 ? -105.676 -6.696 -18.882 1.00 162.11 855 ALA C O 1
ATOM 1358 N N . ALA B 1 61 ? -106.631 -5.248 -17.398 1.00 156.76 856 ALA C N 1
ATOM 1359 C CA . ALA B 1 61 ? -105.444 -4.386 -17.218 1.00 155.72 856 ALA C CA 1
ATOM 1360 C C . ALA B 1 61 ? -104.324 -5.148 -16.524 1.00 157.85 856 ALA C C 1
ATOM 1361 O O . ALA B 1 61 ? -103.173 -5.056 -16.950 1.00 157.71 856 ALA C O 1
ATOM 1363 N N . ARG B 1 62 ? -104.669 -5.906 -15.464 1.00 153.09 857 ARG C N 1
ATOM 1364 C CA . ARG B 1 62 ? -103.733 -6.728 -14.711 1.00 152.31 857 ARG C CA 1
ATOM 1365 C C . ARG B 1 62 ? -103.356 -7.952 -15.529 1.00 153.26 857 ARG C C 1
ATOM 1366 O O . ARG B 1 62 ? -102.174 -8.216 -15.652 1.00 152.81 857 ARG C O 1
ATOM 1374 N N . LYS B 1 63 ? -104.334 -8.649 -16.144 1.00 148.32 858 LYS C N 1
ATOM 1375 C CA . LYS B 1 63 ? -104.102 -9.829 -16.992 1.00 148.59 858 LYS C CA 1
ATOM 1376 C C . LYS B 1 63 ? -103.185 -9.494 -18.170 1.00 151.01 858 LYS C C 1
ATOM 1377 O O . LYS B 1 63 ? -102.365 -10.328 -18.544 1.00 150.66 858 LYS C O 1
ATOM 1383 N N . GLN B 1 64 ? -103.321 -8.288 -18.746 1.00 147.51 859 GLN C N 1
ATOM 1384 C CA . GLN B 1 64 ? -102.476 -7.842 -19.852 1.00 148.73 859 GLN C CA 1
ATOM 1385 C C . GLN B 1 64 ? -101.013 -7.734 -19.368 1.00 150.57 859 GLN C C 1
ATOM 1386 O O . GLN B 1 64 ? -100.198 -8.591 -19.730 1.00 150.52 859 GLN C O 1
ATOM 1392 N N . ARG B 1 65 ? -100.715 -6.732 -18.490 1.00 144.55 860 ARG C N 1
ATOM 1393 C CA . ARG B 1 65 ? -99.385 -6.470 -17.930 1.00 143.05 860 ARG C CA 1
ATOM 1394 C C . ARG B 1 65 ? -98.766 -7.742 -17.304 1.00 143.60 860 ARG C C 1
ATOM 1395 O O . ARG B 1 65 ? -97.673 -8.095 -17.674 1.00 143.00 860 ARG C O 1
ATOM 1403 N N . GLU B 1 66 ? -99.491 -8.467 -16.464 1.00 139.84 861 GLU C N 1
ATOM 1404 C CA . GLU B 1 66 ? -99.046 -9.704 -15.832 1.00 140.60 861 GLU C CA 1
ATOM 1405 C C . GLU B 1 66 ? -98.590 -10.739 -16.841 1.00 147.17 861 GLU C C 1
ATOM 1406 O O . GLU B 1 66 ? -97.817 -11.611 -16.475 1.00 146.04 861 GLU C O 1
ATOM 1408 N N . LEU B 1 67 ? -99.072 -10.670 -18.092 1.00 147.86 862 LEU C N 1
ATOM 1409 C CA . LEU B 1 67 ? -98.714 -11.662 -19.108 1.00 151.27 862 LEU C CA 1
ATOM 1410 C C . LEU B 1 67 ? -98.035 -11.026 -20.335 1.00 157.56 862 LEU C C 1
ATOM 1411 O O . LEU B 1 67 ? -97.872 -11.680 -21.372 1.00 158.38 862 LEU C O 1
ATOM 1416 N N . GLU B 1 68 ? -97.610 -9.768 -20.196 1.00 155.37 863 GLU C N 1
ATOM 1417 C CA . GLU B 1 68 ? -96.880 -9.047 -21.237 1.00 157.51 863 GLU C CA 1
ATOM 1418 C C . GLU B 1 68 ? -95.553 -8.604 -20.655 1.00 159.38 863 GLU C C 1
ATOM 1419 O O . GLU B 1 68 ? -94.545 -8.670 -21.353 1.00 161.01 863 GLU C O 1
ATOM 1425 N N . ALA B 1 69 ? -95.544 -8.205 -19.354 1.00 151.64 864 ALA C N 1
ATOM 1426 C CA . ALA B 1 69 ? -94.346 -7.869 -18.587 1.00 149.31 864 ALA C CA 1
ATOM 1427 C C . ALA B 1 69 ? -93.622 -9.156 -18.279 1.00 151.82 864 ALA C C 1
ATOM 1428 O O . ALA B 1 69 ? -92.408 -9.134 -18.139 1.00 152.93 864 ALA C O 1
ATOM 1430 N N . LEU B 1 70 ? -94.349 -10.288 -18.240 1.00 146.71 865 LEU C N 1
ATOM 1431 C CA . LEU B 1 70 ? -93.786 -11.617 -18.085 1.00 147.77 865 LEU C CA 1
ATOM 1432 C C . LEU B 1 70 ? -93.167 -12.030 -19.399 1.00 155.98 865 LEU C C 1
ATOM 1433 O O . LEU B 1 70 ? -92.199 -12.794 -19.407 1.00 156.92 865 LEU C O 1
ATOM 1435 N N . GLN B 1 71 ? -93.729 -11.542 -20.518 1.00 154.68 866 GLN C N 1
ATOM 1436 C CA . GLN B 1 71 ? -93.179 -11.854 -21.829 1.00 157.07 866 GLN C CA 1
ATOM 1437 C C . GLN B 1 71 ? -91.891 -11.095 -22.067 1.00 160.84 866 GLN C C 1
ATOM 1438 O O . GLN B 1 71 ? -91.016 -11.615 -22.757 1.00 161.77 866 GLN C O 1
ATOM 1444 N N . GLN B 1 72 ? -91.756 -9.891 -21.447 1.00 156.26 867 GLN C N 1
ATOM 1445 C CA . GLN B 1 72 ? -90.550 -9.058 -21.467 1.00 156.40 867 GLN C CA 1
ATOM 1446 C C . GLN B 1 72 ? -89.453 -9.809 -20.733 1.00 157.66 867 GLN C C 1
ATOM 1447 O O . GLN B 1 72 ? -88.308 -9.747 -21.160 1.00 158.98 867 GLN C O 1
ATOM 1453 N N . GLU B 1 73 ? -89.814 -10.549 -19.662 1.00 150.52 868 GLU C N 1
ATOM 1454 C CA . GLU B 1 73 ? -88.908 -11.383 -18.898 1.00 149.27 868 GLU C CA 1
ATOM 1455 C C . GLU B 1 73 ? -88.372 -12.459 -19.811 1.00 157.49 868 GLU C C 1
ATOM 1456 O O . GLU B 1 73 ? -87.206 -12.380 -20.162 1.00 158.01 868 GLU C O 1
ATOM 1458 N N . SER B 1 74 ? -89.236 -13.389 -20.274 1.00 157.44 869 SER C N 1
ATOM 1459 C CA . SER B 1 74 ? -88.899 -14.538 -21.130 1.00 160.80 869 SER C CA 1
ATOM 1460 C C . SER B 1 74 ? -88.082 -14.167 -22.359 1.00 167.49 869 SER C C 1
ATOM 1461 O O . SER B 1 74 ? -87.270 -14.983 -22.818 1.00 168.08 869 SER C O 1
ATOM 1464 N N . GLN B 1 75 ? -88.291 -12.932 -22.871 1.00 165.85 870 GLN C N 1
ATOM 1465 C CA . GLN B 1 75 ? -87.563 -12.407 -24.020 1.00 168.74 870 GLN C CA 1
ATOM 1466 C C . GLN B 1 75 ? -86.089 -12.223 -23.648 1.00 172.49 870 GLN C C 1
ATOM 1467 O O . GLN B 1 75 ? -85.215 -12.850 -24.260 1.00 174.48 870 GLN C O 1
ATOM 1473 N N . ARG B 1 76 ? -85.838 -11.398 -22.603 1.00 165.80 871 ARG C N 1
ATOM 1474 C CA . ARG B 1 76 ? -84.509 -11.058 -22.121 1.00 164.83 871 ARG C CA 1
ATOM 1475 C C . ARG B 1 76 ? -83.853 -12.230 -21.421 1.00 165.27 871 ARG C C 1
ATOM 1476 O O . ARG B 1 76 ? -82.711 -12.507 -21.727 1.00 165.94 871 ARG C O 1
ATOM 1484 N N . ALA B 1 77 ? -84.552 -12.903 -20.492 1.00 158.58 872 ALA C N 1
ATOM 1485 C CA . ALA B 1 77 ? -84.053 -14.027 -19.708 1.00 157.44 872 ALA C CA 1
ATOM 1486 C C . ALA B 1 77 ? -83.431 -15.122 -20.554 1.00 163.25 872 ALA C C 1
ATOM 1487 O O . ALA B 1 77 ? -82.410 -15.660 -20.132 1.00 163.25 872 ALA C O 1
ATOM 1489 N N . ALA B 1 78 ? -84.009 -15.451 -21.732 1.00 161.74 873 ALA C N 1
ATOM 1490 C CA . ALA B 1 78 ? -83.464 -16.515 -22.580 1.00 164.44 873 ALA C CA 1
ATOM 1491 C C . ALA B 1 78 ? -82.470 -15.989 -23.608 1.00 171.51 873 ALA C C 1
ATOM 1492 O O . ALA B 1 78 ? -81.947 -16.768 -24.412 1.00 173.18 873 ALA C O 1
ATOM 1494 N N . GLU B 1 79 ? -82.218 -14.671 -23.579 1.00 168.48 874 GLU C N 1
ATOM 1495 C CA . GLU B 1 79 ? -81.291 -13.967 -24.462 1.00 170.84 874 GLU C CA 1
ATOM 1496 C C . GLU B 1 79 ? -80.041 -13.585 -23.662 1.00 172.43 874 GLU C C 1
ATOM 1497 O O . GLU B 1 79 ? -78.954 -13.518 -24.226 1.00 174.67 874 GLU C O 1
ATOM 1503 N N . LEU B 1 80 ? -80.200 -13.367 -22.344 1.00 164.35 875 LEU C N 1
ATOM 1504 C CA . LEU B 1 80 ? -79.118 -13.019 -21.433 1.00 162.44 875 LEU C CA 1
ATOM 1505 C C . LEU B 1 80 ? -78.650 -14.269 -20.694 1.00 164.86 875 LEU C C 1
ATOM 1506 O O . LEU B 1 80 ? -77.972 -14.186 -19.673 1.00 163.27 875 LEU C O 1
ATOM 1511 N N . SER B 1 81 ? -78.990 -15.430 -21.256 1.00 162.36 876 SER C N 1
ATOM 1512 C CA . SER B 1 81 ? -78.549 -16.747 -20.843 1.00 162.63 876 SER C CA 1
ATOM 1513 C C . SER B 1 81 ? -77.568 -17.184 -21.901 1.00 170.80 876 SER C C 1
ATOM 1514 O O . SER B 1 81 ? -76.549 -17.789 -21.589 1.00 170.91 876 SER C O 1
ATOM 1517 N N . ARG B 1 82 ? -77.887 -16.846 -23.169 1.00 170.80 877 ARG C N 1
ATOM 1518 C CA . ARG B 1 82 ? -77.059 -17.097 -24.346 1.00 174.50 877 ARG C CA 1
ATOM 1519 C C . ARG B 1 82 ? -75.889 -16.140 -24.330 1.00 178.86 877 ARG C C 1
ATOM 1520 O O . ARG B 1 82 ? -74.853 -16.460 -24.899 1.00 181.13 877 ARG C O 1
ATOM 1528 N N . GLU B 1 83 ? -76.056 -14.960 -23.684 1.00 173.28 878 GLU C N 1
ATOM 1529 C CA . GLU B 1 83 ? -75.008 -13.954 -23.507 1.00 173.62 878 GLU C CA 1
ATOM 1530 C C . GLU B 1 83 ? -73.930 -14.551 -22.613 1.00 177.72 878 GLU C C 1
ATOM 1531 O O . GLU B 1 83 ? -72.752 -14.441 -22.930 1.00 178.02 878 GLU C O 1
ATOM 1537 N N . LEU B 1 84 ? -74.353 -15.235 -21.531 1.00 174.11 879 LEU C N 1
ATOM 1538 C CA . LEU B 1 84 ? -73.473 -15.932 -20.604 1.00 173.73 879 LEU C CA 1
ATOM 1539 C C . LEU B 1 84 ? -72.870 -17.109 -21.305 1.00 179.02 879 LEU C C 1
ATOM 1540 O O . LEU B 1 84 ? -71.653 -17.195 -21.363 1.00 179.82 879 LEU C O 1
ATOM 1545 N N . GLU B 1 85 ? -73.723 -17.963 -21.920 1.00 176.64 880 GLU C N 1
ATOM 1546 C CA . GLU B 1 85 ? -73.339 -19.164 -22.646 1.00 179.31 880 GLU C CA 1
ATOM 1547 C C . GLU B 1 85 ? -72.365 -18.869 -23.783 1.00 185.99 880 GLU C C 1
ATOM 1548 O O . GLU B 1 85 ? -71.745 -19.796 -24.307 1.00 187.65 880 GLU C O 1
ATOM 1554 N N . LYS B 1 86 ? -72.182 -17.577 -24.112 1.00 182.66 881 LYS C N 1
ATOM 1555 C CA . LYS B 1 86 ? -71.252 -17.126 -25.135 1.00 185.35 881 LYS C CA 1
ATOM 1556 C C . LYS B 1 86 ? -69.930 -16.785 -24.483 1.00 185.83 881 LYS C C 1
ATOM 1557 O O . LYS B 1 86 ? -68.993 -17.562 -24.576 1.00 186.24 881 LYS C O 1
ATOM 1563 N N . GLN B 1 87 ? -69.890 -15.666 -23.753 1.00 178.99 882 GLN C N 1
ATOM 1564 C CA . GLN B 1 87 ? -68.707 -15.107 -23.120 1.00 177.90 882 GLN C CA 1
ATOM 1565 C C . GLN B 1 87 ? -68.120 -16.040 -22.079 1.00 178.67 882 GLN C C 1
ATOM 1566 O O . GLN B 1 87 ? -66.900 -16.241 -22.104 1.00 179.61 882 GLN C O 1
ATOM 1572 N N . LYS B 1 88 ? -68.959 -16.642 -21.208 1.00 171.80 883 LYS C N 1
ATOM 1573 C CA . LYS B 1 88 ? -68.466 -17.552 -20.177 1.00 170.15 883 LYS C CA 1
ATOM 1574 C C . LYS B 1 88 ? -67.962 -18.843 -20.783 1.00 176.32 883 LYS C C 1
ATOM 1575 O O . LYS B 1 88 ? -67.097 -19.471 -20.183 1.00 175.79 883 LYS C O 1
ATOM 1581 N N . GLU B 1 89 ? -68.467 -19.255 -21.941 1.00 174.90 884 GLU C N 1
ATOM 1582 C CA . GLU B 1 89 ? -67.917 -20.490 -22.437 1.00 176.45 884 GLU C CA 1
ATOM 1583 C C . GLU B 1 89 ? -66.728 -20.208 -23.301 1.00 181.18 884 GLU C C 1
ATOM 1584 O O . GLU B 1 89 ? -65.648 -20.656 -22.966 1.00 181.03 884 GLU C O 1
ATOM 1586 N N . ASN B 1 90 ? -66.926 -19.364 -24.294 1.00 178.78 885 ASN C N 1
ATOM 1587 C CA . ASN B 1 90 ? -66.006 -19.078 -25.370 1.00 182.02 885 ASN C CA 1
ATOM 1588 C C . ASN B 1 90 ? -64.762 -18.352 -24.886 1.00 184.39 885 ASN C C 1
ATOM 1589 O O . ASN B 1 90 ? -63.644 -18.793 -25.203 1.00 186.54 885 ASN C O 1
ATOM 1594 N N . LYS B 1 91 ? -64.937 -17.245 -24.125 1.00 176.34 886 LYS C N 1
ATOM 1595 C CA . LYS B 1 91 ? -63.790 -16.447 -23.672 1.00 175.14 886 LYS C CA 1
ATOM 1596 C C . LYS B 1 91 ? -63.055 -17.093 -22.501 1.00 173.07 886 LYS C C 1
ATOM 1597 O O . LYS B 1 91 ? -61.947 -16.665 -22.180 1.00 171.82 886 LYS C O 1
ATOM 1603 N N . GLN B 1 92 ? -63.646 -18.122 -21.878 1.00 166.23 887 GLN C N 1
ATOM 1604 C CA . GLN B 1 92 ? -62.993 -18.805 -20.771 1.00 163.19 887 GLN C CA 1
ATOM 1605 C C . GLN B 1 92 ? -62.116 -19.931 -21.292 1.00 164.56 887 GLN C C 1
ATOM 1606 O O . GLN B 1 92 ? -61.234 -20.396 -20.579 1.00 161.76 887 GLN C O 1
ATOM 1612 N N . VAL B 1 93 ? -62.301 -20.295 -22.558 1.00 162.96 888 VAL C N 1
ATOM 1613 C CA . VAL B 1 93 ? -61.466 -21.256 -23.270 1.00 165.43 888 VAL C CA 1
ATOM 1614 C C . VAL B 1 93 ? -60.318 -20.431 -23.852 1.00 172.15 888 VAL C C 1
ATOM 1615 O O . VAL B 1 93 ? -59.157 -20.848 -23.805 1.00 172.98 888 VAL C O 1
ATOM 1619 N N . GLU B 1 94 ? -60.653 -19.204 -24.304 1.00 169.18 889 GLU C N 1
ATOM 1620 C CA . GLU B 1 94 ? -59.727 -18.215 -24.856 1.00 171.18 889 GLU C CA 1
ATOM 1621 C C . GLU B 1 94 ? -58.596 -17.919 -23.871 1.00 169.12 889 GLU C C 1
ATOM 1622 O O . GLU B 1 94 ? -57.472 -17.747 -24.305 1.00 170.74 889 GLU C O 1
ATOM 1628 N N . GLU B 1 95 ? -58.898 -17.894 -22.557 1.00 159.90 890 GLU C N 1
ATOM 1629 C CA . GLU B 1 95 ? -57.912 -17.663 -21.519 1.00 158.00 890 GLU C CA 1
ATOM 1630 C C . GLU B 1 95 ? -57.114 -18.893 -21.260 1.00 165.53 890 GLU C C 1
ATOM 1631 O O . GLU B 1 95 ? -55.906 -18.762 -21.278 1.00 168.58 890 GLU C O 1
ATOM 1637 N N . ILE B 1 96 ? -57.717 -20.093 -21.081 1.00 162.03 891 ILE C N 1
ATOM 1638 C CA . ILE B 1 96 ? -56.871 -21.278 -20.873 1.00 163.55 891 ILE C CA 1
ATOM 1639 C C . ILE B 1 96 ? -55.963 -21.499 -22.088 1.00 173.04 891 ILE C C 1
ATOM 1640 O O . ILE B 1 96 ? -54.826 -21.897 -21.903 1.00 173.58 891 ILE C O 1
ATOM 1645 N N . LEU B 1 97 ? -56.440 -21.187 -23.309 1.00 173.09 892 LEU C N 1
ATOM 1646 C CA . LEU B 1 97 ? -55.648 -21.275 -24.533 1.00 177.45 892 LEU C CA 1
ATOM 1647 C C . LEU B 1 97 ? -54.426 -20.356 -24.412 1.00 178.38 892 LEU C C 1
ATOM 1648 O O . LEU B 1 97 ? -53.321 -20.781 -24.743 1.00 180.20 892 LEU C O 1
ATOM 1653 N N . ARG B 1 98 ? -54.635 -19.121 -23.886 1.00 171.33 893 ARG C N 1
ATOM 1654 C CA . ARG B 1 98 ? -53.604 -18.100 -23.693 1.00 172.39 893 ARG C CA 1
ATOM 1655 C C . ARG B 1 98 ? -52.683 -18.437 -22.559 1.00 175.63 893 ARG C C 1
ATOM 1656 O O . ARG B 1 98 ? -51.461 -18.324 -22.704 1.00 178.78 893 ARG C O 1
ATOM 1664 N N . LEU B 1 99 ? -53.262 -18.823 -21.429 1.00 166.80 894 LEU C N 1
ATOM 1665 C CA . LEU B 1 99 ? -52.525 -19.082 -20.221 1.00 164.46 894 LEU C CA 1
ATOM 1666 C C . LEU B 1 99 ? -51.781 -20.407 -20.262 1.00 170.13 894 LEU C C 1
ATOM 1667 O O . LEU B 1 99 ? -50.661 -20.432 -19.767 1.00 170.30 894 LEU C O 1
ATOM 1672 N N . GLU B 1 100 ? -52.317 -21.455 -20.920 1.00 167.72 895 GLU C N 1
ATOM 1673 C CA . GLU B 1 100 ? -51.611 -22.737 -21.025 1.00 169.43 895 GLU C CA 1
ATOM 1674 C C . GLU B 1 100 ? -50.379 -22.637 -21.951 1.00 179.61 895 GLU C C 1
ATOM 1675 O O . GLU B 1 100 ? -49.335 -23.243 -21.655 1.00 179.86 895 GLU C O 1
ATOM 1681 N N . LYS B 1 101 ? -50.486 -21.831 -23.036 1.00 179.46 896 LYS C N 1
ATOM 1682 C CA . LYS B 1 101 ? -49.389 -21.599 -23.974 1.00 183.34 896 LYS C CA 1
ATOM 1683 C C . LYS B 1 101 ? -48.304 -20.758 -23.300 1.00 186.78 896 LYS C C 1
ATOM 1684 O O . LYS B 1 101 ? -47.125 -21.054 -23.465 1.00 187.96 896 LYS C O 1
ATOM 1690 N N . GLU B 1 102 ? -48.710 -19.734 -22.520 1.00 181.30 897 GLU C N 1
ATOM 1691 C CA . GLU B 1 102 ? -47.823 -18.830 -21.782 1.00 181.26 897 GLU C CA 1
ATOM 1692 C C . GLU B 1 102 ? -47.075 -19.576 -20.671 1.00 182.57 897 GLU C C 1
ATOM 1693 O O . GLU B 1 102 ? -45.898 -19.322 -20.482 1.00 183.67 897 GLU C O 1
ATOM 1699 N N . ILE B 1 103 ? -47.744 -20.498 -19.953 1.00 176.41 898 ILE C N 1
ATOM 1700 C CA . ILE B 1 103 ? -47.137 -21.248 -18.840 1.00 174.66 898 ILE C CA 1
ATOM 1701 C C . ILE B 1 103 ? -46.326 -22.448 -19.355 1.00 179.37 898 ILE C C 1
ATOM 1702 O O . ILE B 1 103 ? -45.769 -23.203 -18.562 1.00 176.49 898 ILE C O 1
ATOM 1707 N N . GLU B 1 104 ? -46.284 -22.620 -20.675 1.00 179.82 899 GLU C N 1
ATOM 1708 C CA . GLU B 1 104 ? -45.475 -23.624 -21.345 1.00 182.71 899 GLU C CA 1
ATOM 1709 C C . GLU B 1 104 ? -44.258 -22.901 -21.893 1.00 189.39 899 GLU C C 1
ATOM 1710 O O . GLU B 1 104 ? -43.138 -23.357 -21.681 1.00 190.50 899 GLU C O 1
ATOM 1716 N N . ASP B 1 105 ? -44.490 -21.754 -22.581 1.00 187.40 900 ASP C N 1
ATOM 1717 C CA . ASP B 1 105 ? -43.462 -20.916 -23.200 1.00 191.27 900 ASP C CA 1
ATOM 1718 C C . ASP B 1 105 ? -42.612 -20.243 -22.141 1.00 193.34 900 ASP C C 1
ATOM 1719 O O . ASP B 1 105 ? -41.394 -20.358 -22.216 1.00 195.36 900 ASP C O 1
ATOM 1724 N N . LEU B 1 106 ? -43.239 -19.615 -21.123 1.00 185.13 901 LEU C N 1
ATOM 1725 C CA . LEU B 1 106 ? -42.533 -18.986 -20.004 1.00 183.26 901 LEU C CA 1
ATOM 1726 C C . LEU B 1 106 ? -42.229 -20.050 -18.924 1.00 184.14 901 LEU C C 1
ATOM 1727 O O . LEU B 1 106 ? -42.179 -19.757 -17.734 1.00 181.68 901 LEU C O 1
ATOM 1732 N N . GLN B 1 107 ? -42.037 -21.292 -19.368 1.00 180.80 902 GLN C N 1
ATOM 1733 C CA . GLN B 1 107 ? -41.636 -22.435 -18.566 1.00 178.58 902 GLN C CA 1
ATOM 1734 C C . GLN B 1 107 ? -40.431 -23.036 -19.255 1.00 186.94 902 GLN C C 1
ATOM 1735 O O . GLN B 1 107 ? -39.406 -23.204 -18.606 1.00 186.50 902 GLN C O 1
ATOM 1741 N N . ARG B 1 108 ? -40.552 -23.335 -20.581 1.00 186.81 903 ARG C N 1
ATOM 1742 C CA . ARG B 1 108 ? -39.483 -23.857 -21.446 1.00 190.48 903 ARG C CA 1
ATOM 1743 C C . ARG B 1 108 ? -38.377 -22.813 -21.532 1.00 198.79 903 ARG C C 1
ATOM 1744 O O . ARG B 1 108 ? -37.193 -23.161 -21.513 1.00 200.48 903 ARG C O 1
ATOM 1752 N N . MET B 1 109 ? -38.782 -21.520 -21.566 1.00 197.02 904 MET C N 1
ATOM 1753 C CA . MET B 1 109 ? -37.909 -20.348 -21.545 1.00 200.22 904 MET C CA 1
ATOM 1754 C C . MET B 1 109 ? -37.077 -20.344 -20.280 1.00 201.54 904 MET C C 1
ATOM 1755 O O . MET B 1 109 ? -35.932 -19.923 -20.309 1.00 203.84 904 MET C O 1
ATOM 1760 N N . LYS B 1 110 ? -37.658 -20.815 -19.172 1.00 193.33 905 LYS C N 1
ATOM 1761 C CA . LYS B 1 110 ? -37.017 -20.821 -17.865 1.00 190.98 905 LYS C CA 1
ATOM 1762 C C . LYS B 1 110 ? -36.477 -22.209 -17.514 1.00 194.39 905 LYS C C 1
ATOM 1763 O O . LYS B 1 110 ? -35.823 -22.359 -16.487 1.00 192.94 905 LYS C O 1
ATOM 1769 N N . GLU B 1 111 ? -36.723 -23.206 -18.375 1.00 191.85 906 GLU C N 1
ATOM 1770 C CA . GLU B 1 111 ? -36.236 -24.574 -18.215 1.00 191.39 906 GLU C CA 1
ATOM 1771 C C . GLU B 1 111 ? -34.816 -24.601 -18.725 1.00 197.69 906 GLU C C 1
ATOM 1772 O O . GLU B 1 111 ? -33.907 -24.954 -17.980 1.00 197.03 906 GLU C O 1
ATOM 1778 N N . ARG B 1 112 ? -34.626 -24.124 -19.972 1.00 197.56 907 ARG C N 1
ATOM 1779 C CA . ARG B 1 112 ? -33.345 -24.005 -20.672 1.00 201.82 907 ARG C CA 1
ATOM 1780 C C . ARG B 1 112 ? -32.409 -23.031 -19.955 1.00 207.81 907 ARG C C 1
ATOM 1781 O O . ARG B 1 112 ? -31.288 -23.409 -19.609 1.00 207.70 907 ARG C O 1
ATOM 1789 N N . GLN B 1 113 ? -32.892 -21.795 -19.691 1.00 205.62 908 GLN C N 1
ATOM 1790 C CA . GLN B 1 113 ? -32.153 -20.711 -19.027 1.00 207.72 908 GLN C CA 1
ATOM 1791 C C . GLN B 1 113 ? -31.720 -21.068 -17.581 1.00 211.23 908 GLN C C 1
ATOM 1792 O O . GLN B 1 113 ? -31.082 -20.252 -16.910 1.00 211.88 908 GLN C O 1
ATOM 1798 N N . GLU B 1 114 ? -32.023 -22.300 -17.132 1.00 206.39 909 GLU C N 1
ATOM 1799 C CA . GLU B 1 114 ? -31.699 -22.813 -15.802 1.00 203.92 909 GLU C CA 1
ATOM 1800 C C . GLU B 1 114 ? -30.814 -24.049 -15.914 1.00 207.87 909 GLU C C 1
ATOM 1801 O O . GLU B 1 114 ? -29.797 -24.122 -15.234 1.00 207.31 909 GLU C O 1
ATOM 1803 N N . LEU B 1 115 ? -31.212 -25.020 -16.760 1.00 205.03 910 LEU C N 1
ATOM 1804 C CA . LEU B 1 115 ? -30.469 -26.263 -16.961 1.00 206.06 910 LEU C CA 1
ATOM 1805 C C . LEU B 1 115 ? -29.076 -25.950 -17.517 1.00 213.95 910 LEU C C 1
ATOM 1806 O O . LEU B 1 115 ? -28.116 -26.659 -17.204 1.00 212.48 910 LEU C O 1
ATOM 1811 N N . SER B 1 116 ? -28.962 -24.834 -18.266 1.00 214.27 911 SER C N 1
ATOM 1812 C CA . SER B 1 116 ? -27.713 -24.354 -18.851 1.00 215.88 911 SER C CA 1
ATOM 1813 C C . SER B 1 116 ? -26.912 -23.528 -17.817 1.00 221.63 911 SER C C 1
ATOM 1814 O O . SER B 1 116 ? -26.611 -22.357 -18.067 1.00 223.02 911 SER C O 1
ATOM 1817 N N . LEU B 1 117 ? -26.546 -24.146 -16.665 1.00 219.56 912 LEU C N 1
ATOM 1818 C CA . LEU B 1 117 ? -25.818 -23.456 -15.591 1.00 220.13 912 LEU C CA 1
ATOM 1819 C C . LEU B 1 117 ? -24.800 -24.343 -14.844 1.00 221.00 912 LEU C C 1
ATOM 1820 O O . LEU B 1 117 ? -24.896 -25.570 -14.886 1.00 219.30 912 LEU C O 1
ATOM 1822 N N . THR B 1 118 ? -23.861 -23.697 -14.106 1.00 219.76 913 THR C N 1
ATOM 1823 C CA . THR B 1 118 ? -22.841 -24.327 -13.247 1.00 218.95 913 THR C CA 1
ATOM 1824 C C . THR B 1 118 ? -23.534 -25.035 -12.075 1.00 219.08 913 THR C C 1
ATOM 1825 O O . THR B 1 118 ? -24.354 -24.416 -11.396 1.00 218.64 913 THR C O 1
ATOM 1829 N N . GLU B 1 119 ? -23.187 -26.311 -11.823 1.00 215.31 914 GLU C N 1
ATOM 1830 C CA . GLU B 1 119 ? -23.797 -27.141 -10.779 1.00 212.63 914 GLU C CA 1
ATOM 1831 C C . GLU B 1 119 ? -23.490 -26.689 -9.340 1.00 215.05 914 GLU C C 1
ATOM 1832 O O . GLU B 1 119 ? -24.166 -27.165 -8.426 1.00 213.00 914 GLU C O 1
ATOM 1838 N N . ALA B 1 120 ? -22.519 -25.767 -9.134 1.00 214.28 915 ALA C N 1
ATOM 1839 C CA . ALA B 1 120 ? -22.180 -25.247 -7.800 1.00 213.56 915 ALA C CA 1
ATOM 1840 C C . ALA B 1 120 ? -23.350 -24.424 -7.189 1.00 215.53 915 ALA C C 1
ATOM 1841 O O . ALA B 1 120 ? -23.571 -24.464 -5.972 1.00 213.60 915 ALA C O 1
ATOM 1843 N N . SER B 1 121 ? -24.109 -23.712 -8.048 1.00 214.62 916 SER C N 1
ATOM 1844 C CA . SER B 1 121 ? -25.272 -22.901 -7.672 1.00 214.40 916 SER C CA 1
ATOM 1845 C C . SER B 1 121 ? -26.555 -23.739 -7.629 1.00 215.56 916 SER C C 1
ATOM 1846 O O . SER B 1 121 ? -27.498 -23.364 -6.929 1.00 212.94 916 SER C O 1
ATOM 1849 N N . LEU B 1 122 ? -26.583 -24.862 -8.393 1.00 212.90 917 LEU C N 1
ATOM 1850 C CA . LEU B 1 122 ? -27.699 -25.809 -8.506 1.00 210.47 917 LEU C CA 1
ATOM 1851 C C . LEU B 1 122 ? -28.055 -26.462 -7.150 1.00 213.38 917 LEU C C 1
ATOM 1852 O O . LEU B 1 122 ? -29.179 -26.945 -6.985 1.00 210.49 917 LEU C O 1
ATOM 1857 N N . GLN B 1 123 ? -27.103 -26.456 -6.186 1.00 211.97 918 GLN C N 1
ATOM 1858 C CA . GLN B 1 123 ? -27.271 -26.980 -4.827 1.00 210.81 918 GLN C CA 1
ATOM 1859 C C . GLN B 1 123 ? -27.929 -25.924 -3.922 1.00 213.22 918 GLN C C 1
ATOM 1860 O O . GLN B 1 123 ? -28.818 -26.274 -3.140 1.00 212.06 918 GLN C O 1
ATOM 1866 N N . LYS B 1 124 ? -27.512 -24.634 -4.040 1.00 211.61 919 LYS C N 1
ATOM 1867 C CA . LYS B 1 124 ? -28.123 -23.543 -3.274 1.00 211.26 919 LYS C CA 1
ATOM 1868 C C . LYS B 1 124 ? -29.426 -23.099 -3.962 1.00 217.20 919 LYS C C 1
ATOM 1869 O O . LYS B 1 124 ? -30.198 -22.330 -3.380 1.00 217.15 919 LYS C O 1
ATOM 1875 N N . LEU B 1 125 ? -29.687 -23.622 -5.188 1.00 215.62 920 LEU C N 1
ATOM 1876 C CA . LEU B 1 125 ? -30.921 -23.407 -5.951 1.00 214.09 920 LEU C CA 1
ATOM 1877 C C . LEU B 1 125 ? -32.059 -24.085 -5.189 1.00 216.60 920 LEU C C 1
ATOM 1878 O O . LEU B 1 125 ? -33.111 -23.483 -5.008 1.00 214.91 920 LEU C O 1
ATOM 1883 N N . GLN B 1 126 ? -31.810 -25.325 -4.708 1.00 214.07 921 GLN C N 1
ATOM 1884 C CA . GLN B 1 126 ? -32.731 -26.134 -3.911 1.00 212.51 921 GLN C CA 1
ATOM 1885 C C . GLN B 1 126 ? -32.823 -25.575 -2.487 1.00 216.77 921 GLN C C 1
ATOM 1886 O O . GLN B 1 126 ? -33.919 -25.536 -1.932 1.00 214.86 921 GLN C O 1
ATOM 1892 N N . GLN B 1 127 ? -31.674 -25.138 -1.908 1.00 215.38 922 GLN C N 1
ATOM 1893 C CA . GLN B 1 127 ? -31.560 -24.564 -0.561 1.00 216.09 922 GLN C CA 1
ATOM 1894 C C . GLN B 1 127 ? -32.337 -23.239 -0.436 1.00 219.82 922 GLN C C 1
ATOM 1895 O O . GLN B 1 127 ? -32.979 -23.016 0.594 1.00 219.12 922 GLN C O 1
ATOM 1897 N N . LEU B 1 128 ? -32.294 -22.376 -1.477 1.00 217.37 923 LEU C N 1
ATOM 1898 C CA . LEU B 1 128 ? -33.029 -21.104 -1.501 1.00 217.30 923 LEU C CA 1
ATOM 1899 C C . LEU B 1 128 ? -34.535 -21.357 -1.730 1.00 218.36 923 LEU C C 1
ATOM 1900 O O . LEU B 1 128 ? -35.366 -20.584 -1.246 1.00 217.08 923 LEU C O 1
ATOM 1905 N N . ARG B 1 129 ? -34.869 -22.455 -2.452 1.00 214.00 924 ARG C N 1
ATOM 1906 C CA . ARG B 1 129 ? -36.236 -22.903 -2.741 1.00 211.84 924 ARG C CA 1
ATOM 1907 C C . ARG B 1 129 ? -36.922 -23.438 -1.481 1.00 216.44 924 ARG C C 1
ATOM 1908 O O . ARG B 1 129 ? -38.135 -23.286 -1.336 1.00 214.17 924 ARG C O 1
ATOM 1916 N N . ASP B 1 130 ? -36.140 -24.081 -0.583 1.00 215.85 925 ASP C N 1
ATOM 1917 C CA . ASP B 1 130 ? -36.601 -24.659 0.686 1.00 216.11 925 ASP C CA 1
ATOM 1918 C C . ASP B 1 130 ? -36.933 -23.567 1.714 1.00 220.81 925 ASP C C 1
ATOM 1919 O O . ASP B 1 130 ? -37.891 -23.731 2.476 1.00 219.84 925 ASP C O 1
ATOM 1924 N N . GLU B 1 131 ? -36.146 -22.455 1.727 1.00 218.49 926 GLU C N 1
ATOM 1925 C CA . GLU B 1 131 ? -36.344 -21.295 2.606 1.00 219.41 926 GLU C CA 1
ATOM 1926 C C . GLU B 1 131 ? -37.658 -20.573 2.257 1.00 221.19 926 GLU C C 1
ATOM 1927 O O . GLU B 1 131 ? -38.261 -19.944 3.129 1.00 220.80 926 GLU C O 1
ATOM 1929 N N . GLU B 1 132 ? -38.114 -20.715 0.989 1.00 216.09 927 GLU C N 1
ATOM 1930 C CA . GLU B 1 132 ? -39.370 -20.173 0.463 1.00 214.54 927 GLU C CA 1
ATOM 1931 C C . GLU B 1 132 ? -40.573 -20.909 1.073 1.00 218.03 927 GLU C C 1
ATOM 1932 O O . GLU B 1 132 ? -41.681 -20.366 1.091 1.00 216.59 927 GLU C O 1
ATOM 1934 N N . LEU B 1 133 ? -40.349 -22.142 1.573 1.00 215.28 928 LEU C N 1
ATOM 1935 C CA . LEU B 1 133 ? -41.370 -22.950 2.237 1.00 214.12 928 LEU C CA 1
ATOM 1936 C C . LEU B 1 133 ? -41.449 -22.562 3.713 1.00 219.66 928 LEU C C 1
ATOM 1937 O O . LEU B 1 133 ? -40.567 -22.946 4.496 1.00 221.30 928 LEU C O 1
ATOM 1942 N N . ARG B 1 134 ? -42.490 -21.761 4.073 1.00 214.90 929 ARG C N 1
ATOM 1943 C CA . ARG B 1 134 ? -42.800 -21.244 5.414 1.00 231.50 929 ARG C CA 1
ATOM 1944 C C . ARG B 1 134 ? -41.544 -20.820 6.205 1.00 255.30 929 ARG C C 1
ATOM 1945 O O . ARG B 1 134 ? -40.592 -20.266 5.647 1.00 227.09 929 ARG C O 1
#